Protein 1KZZ (pdb70)

Secondary structure (DSSP, 8-state):
-TTHHHHHHHHHHHHHHHHHHHHHHHHHHHHHHHT--SSSEEEEEEE-HHHHHHHHHHTS---EE---B-SSTTS-EEEEEEESS--GGGTTTEEEEEEEEE--TTTTTS-SS------EEE---STT---B-------TTSTTSSS--SSB----EEEEEEEHHHHHTSTT-BTTEEEEEEE---SSS---/----B--S---

Sequence (203 aa):
NTGLLESQLSRHDQMLSVHDIRLADMDLRFQVLETASYNGVLIWKIRDYKRRKQEAVMGKTLSLYSQPFYTGYFGYKMCARVYLNGDGMGKGTHLSLFFVIMRGEYDALLPWPFKQKVTLMLMDQGSSRRHLGDAFKPDPNSSSFKKPTGEMNIASGCPVFVAQTVLENGTYIKDDTIFIKVIVDTSDLPDPCSVPIQCTDKT

B-factor: mean 16.83, std 12.22, range [1.0, 56.94]

Solvent-accessible surface area: 12615 Å² total; per-residue (Å²): 117,125,36,109,114,107,70,86,133,56,120,83,84,124,93,115,56,69,101,103,105,160,122,52,88,87,114,98,164,132,89,43,109,140,67,22,30,91,94,0,43,6,73,21,90,9,129,60,11,156,125,76,39,86,45,2,86,130,41,178,54,88,16,30,108,12,35,23,0,45,11,12,170,124,15,1,58,0,2,1,26,0,7,7,17,2,6,40,160,0,102,52,72,47,4,0,2,0,3,6,2,16,141,7,159,98,6,80,146,31,66,59,42,0,117,8,96,1,28,0,35,3,34,8,50,18,108,72,187,173,72,59,39,65,30,11,150,3,61,82,146,29,71,2,5,90,102,7,98,40,110,80,12,57,4,1,1,19,8,70,23,6,19,18,81,79,2,76,116,27,81,29,50,113,123,58,11,5,44,4,44,1,55,4,37,44,88,111,37,123,97,180,121,61,113,36,91,56,28,95,67,173,195

Structure (mmCIF, N/CA/C/O backbone):
data_1KZZ
#
_entry.id   1KZZ
#
_cell.length_a   82.5
_cell.length_b   82.5
_cell.length_c   77.900
_cell.angle_alpha   90.00
_cell.angle_beta   90.00
_cell.angle_gamma   120.00
#
_symmetry.space_group_name_H-M   'P 3 2 1'
#
loop_
_entity.id
_entity.type
_entity.pdbx_description
1 polymer 'TNF receptor associated factor 3'
2 polymer 'TRAF family member-associated NF-kappa-b activator'
#
loop_
_atom_site.group_PDB
_atom_site.id
_atom_site.type_symbol
_atom_site.label_atom_id
_atom_site.label_alt_id
_atom_site.label_comp_id
_atom_site.label_asym_id
_atom_site.label_entity_id
_atom_site.label_seq_id
_atom_site.pdbx_PDB_ins_code
_atom_site.Cartn_x
_atom_site.Cartn_y
_atom_site.Cartn_z
_atom_site.occupancy
_atom_site.B_iso_or_equiv
_atom_site.auth_seq_id
_atom_site.auth_comp_id
_atom_site.auth_asym_id
_atom_site.auth_atom_id
_atom_site.pdbx_PDB_model_num
ATOM 1 N N . ASN A 1 1 ? 3.575 42.810 -31.121 1.00 37.51 313 ASN A N 1
ATOM 2 C CA . ASN A 1 1 ? 2.431 42.103 -31.763 1.00 38.08 313 ASN A CA 1
ATOM 3 C C . ASN A 1 1 ? 1.085 42.530 -31.168 1.00 37.15 313 ASN A C 1
ATOM 4 O O . ASN A 1 1 ? 0.898 42.499 -29.947 1.00 37.13 313 ASN A O 1
ATOM 9 N N . THR A 1 2 ? 0.155 42.916 -32.042 1.00 35.68 314 THR A N 1
ATOM 10 C CA . THR A 1 2 ? -1.194 43.336 -31.644 1.00 33.99 314 THR A CA 1
ATOM 11 C C . THR A 1 2 ? -1.936 42.137 -31.019 1.00 31.55 314 THR A C 1
ATOM 12 O O . THR A 1 2 ? -3.169 42.064 -31.048 1.00 31.63 314 THR A O 1
ATOM 16 N N . GLY A 1 3 ? -1.167 41.198 -30.468 1.00 28.65 315 GLY A N 1
ATOM 17 C CA . GLY A 1 3 ? -1.729 40.017 -29.835 1.00 24.34 315 GLY A CA 1
ATOM 18 C C . GLY A 1 3 ? -0.830 39.556 -28.702 1.00 21.14 315 GLY A C 1
ATOM 19 O O . GLY A 1 3 ? -1.278 38.943 -27.728 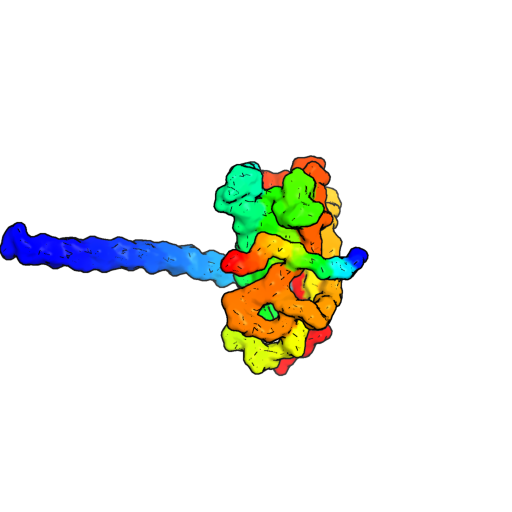1.00 20.97 315 GLY A O 1
ATOM 20 N N . LEU A 1 4 ? 0.457 39.851 -28.828 1.00 18.04 316 LEU A N 1
ATOM 21 C CA . LEU A 1 4 ? 1.406 39.467 -27.799 1.00 14.31 316 LEU A CA 1
ATOM 22 C C . LEU A 1 4 ? 1.285 40.484 -26.687 1.00 12.06 316 LEU A C 1
ATOM 23 O O . LEU A 1 4 ? 1.191 40.130 -25.516 1.00 10.27 316 LEU A O 1
ATOM 28 N N . LEU A 1 5 ? 1.290 41.755 -27.071 1.00 9.03 317 LEU A N 1
ATOM 29 C CA . LEU A 1 5 ? 1.146 42.835 -26.111 1.00 6.82 317 LEU A CA 1
ATOM 30 C C . LEU A 1 5 ? -0.139 42.592 -25.373 1.00 5.40 317 LEU A C 1
ATOM 31 O O . LEU A 1 5 ? -0.282 42.922 -24.195 1.00 4.60 317 LEU A O 1
ATOM 36 N N . GLU A 1 6 ? -1.089 42.012 -26.084 1.00 3.78 318 GLU A N 1
ATOM 37 C CA . GLU A 1 6 ? -2.363 41.731 -25.475 1.00 2.73 318 GLU A CA 1
ATOM 38 C C . GLU A 1 6 ? -2.197 40.864 -24.227 1.00 2.07 318 GLU A C 1
ATOM 39 O O . GLU A 1 6 ? -2.799 41.142 -23.183 1.00 1.00 318 GLU A O 1
ATOM 45 N N . SER A 1 7 ? -1.368 39.829 -24.315 1.00 1.00 319 SER A N 1
ATOM 46 C CA . SER A 1 7 ? -1.164 38.981 -23.154 1.00 1.00 319 SER A CA 1
ATOM 47 C C . SER A 1 7 ? -0.572 39.772 -21.997 1.00 1.00 319 SER A C 1
ATOM 48 O O . SER A 1 7 ? -1.072 39.732 -20.872 1.00 1.00 319 SER A O 1
ATOM 51 N N . GLN A 1 8 ? 0.492 40.505 -22.280 1.00 1.00 320 GLN A N 1
ATOM 52 C CA . GLN A 1 8 ? 1.140 41.308 -21.259 1.00 1.00 320 GLN A CA 1
ATOM 53 C C . GLN A 1 8 ? 0.183 42.261 -20.539 1.00 1.96 320 GLN A C 1
ATOM 54 O O . GLN A 1 8 ? 0.180 42.344 -19.307 1.00 2.40 320 GLN A O 1
ATOM 60 N N . LEU A 1 9 ? -0.635 42.980 -21.297 1.00 1.62 321 LEU A N 1
ATOM 61 C CA . LEU A 1 9 ? -1.561 43.914 -20.679 1.00 1.80 321 LEU A CA 1
ATOM 62 C C . LEU A 1 9 ? -2.490 43.204 -19.713 1.00 1.00 321 LEU A C 1
ATOM 63 O O . LEU A 1 9 ? -2.842 43.734 -18.666 1.00 1.00 321 LEU A O 1
ATOM 68 N N . SER A 1 10 ? -2.875 41.990 -20.071 1.00 1.00 322 SER A N 1
ATOM 69 C CA . SER A 1 10 ? -3.770 41.226 -19.233 1.00 1.00 322 SER A CA 1
ATOM 70 C C . SER A 1 10 ? -3.075 40.637 -18.037 1.00 1.00 322 SER A C 1
ATOM 71 O O . SER A 1 10 ? -3.674 40.543 -16.970 1.00 1.00 322 SER A O 1
ATOM 74 N N . ARG A 1 11 ? -1.824 40.222 -18.222 1.00 1.00 323 ARG A N 1
ATOM 75 C CA . ARG A 1 11 ? -1.049 39.628 -17.136 1.00 2.50 323 ARG A CA 1
ATOM 76 C C . ARG A 1 11 ? -0.875 40.640 -16.036 1.00 3.01 323 ARG A C 1
ATOM 77 O O . ARG A 1 11 ? -0.668 40.288 -14.880 1.00 1.00 323 ARG A O 1
ATOM 85 N N . HIS A 1 12 ? -0.943 41.905 -16.424 1.00 5.08 324 HIS A N 1
ATOM 86 C CA . HIS A 1 12 ? -0.805 43.002 -15.492 1.00 8.49 324 HIS A CA 1
ATOM 87 C C . HIS A 1 12 ? -2.115 43.285 -14.780 1.00 9.45 324 HIS A C 1
ATOM 88 O O . HIS A 1 12 ? -2.143 43.425 -13.557 1.00 9.36 324 HIS A O 1
ATOM 95 N N . ASP A 1 13 ? -3.200 43.384 -15.543 1.00 11.95 325 ASP A N 1
ATOM 96 C CA . ASP A 1 13 ? -4.505 43.630 -14.941 1.00 14.54 325 ASP A CA 1
ATOM 97 C C . ASP A 1 13 ? -4.812 42.527 -13.935 1.00 15.74 325 ASP A C 1
ATOM 98 O O . ASP A 1 13 ? -5.199 42.803 -12.796 1.00 15.43 325 ASP A O 1
ATOM 103 N N . GLN A 1 14 ? -4.661 41.278 -14.371 1.00 17.00 326 GLN A N 1
ATOM 104 C CA . GLN A 1 14 ? -4.892 40.151 -13.490 1.00 18.88 326 GLN A CA 1
ATOM 105 C C . GLN A 1 14 ? -4.137 40.449 -12.203 1.00 18.54 326 GLN A C 1
ATOM 106 O O . GLN A 1 14 ? -4.746 40.654 -11.157 1.00 18.66 326 GLN A O 1
ATOM 112 N N . MET A 1 15 ? -2.811 40.511 -12.283 1.00 18.02 327 MET A N 1
ATOM 113 C CA . MET A 1 15 ? -2.007 40.791 -11.094 1.00 18.05 327 MET A CA 1
ATOM 114 C C . MET A 1 15 ? -2.472 42.060 -10.409 1.00 15.55 327 MET A C 1
ATOM 115 O O . MET A 1 15 ? -2.464 42.162 -9.182 1.00 15.63 327 MET A O 1
ATOM 120 N N . LEU A 1 16 ? -2.861 43.041 -11.207 1.00 12.50 328 LEU A N 1
ATOM 121 C CA . LEU A 1 16 ? -3.346 44.281 -10.641 1.00 9.00 328 LEU A CA 1
ATOM 122 C C . LEU A 1 16 ? -4.568 43.963 -9.765 1.00 8.78 328 LEU A C 1
ATOM 123 O O . LEU A 1 16 ? -4.612 44.329 -8.586 1.00 7.14 328 LEU A O 1
ATOM 128 N N . SER A 1 17 ? -5.543 43.258 -10.335 1.00 7.68 329 SER A N 1
ATOM 129 C CA . SER A 1 17 ? -6.733 42.888 -9.590 1.00 6.79 329 SER A CA 1
ATOM 130 C C . SER A 1 17 ? -6.294 42.396 -8.238 1.00 5.42 329 SER A C 1
ATOM 131 O O . SER A 1 17 ? -6.898 42.726 -7.231 1.00 5.05 329 SER A O 1
ATOM 134 N N . VAL A 1 18 ? -5.225 41.611 -8.226 1.00 4.18 330 VAL A N 1
ATOM 135 C CA . VAL A 1 18 ? -4.689 41.038 -6.990 1.00 4.09 330 VAL A CA 1
ATOM 136 C C . VAL A 1 18 ? -4.239 42.020 -5.907 1.00 3.94 330 VAL A C 1
ATOM 137 O O . VAL A 1 18 ? -4.798 42.029 -4.805 1.00 3.09 330 VAL A O 1
ATOM 141 N N . HIS A 1 19 ? -3.220 42.823 -6.196 1.00 4.27 331 HIS A N 1
ATOM 142 C CA . HIS A 1 19 ? -2.759 43.775 -5.202 1.00 5.37 331 HIS A CA 1
ATOM 143 C C . HIS A 1 19 ? -3.991 44.421 -4.597 1.00 6.55 331 HIS A C 1
ATOM 144 O O . HIS A 1 19 ? -4.211 44.366 -3.395 1.00 6.76 331 HIS A O 1
ATOM 151 N N . ASP A 1 20 ? -4.812 45.008 -5.451 1.00 7.56 332 ASP A N 1
ATOM 152 C CA . ASP A 1 20 ? -6.039 45.650 -5.010 1.00 8.18 332 ASP A CA 1
ATOM 153 C C . ASP A 1 20 ? -6.692 44.797 -3.934 1.00 7.42 332 ASP A C 1
ATOM 154 O O . ASP A 1 20 ? -7.092 45.303 -2.892 1.00 5.89 332 ASP A O 1
ATOM 159 N N . ILE A 1 21 ? -6.789 43.499 -4.203 1.00 7.16 333 ILE A N 1
ATOM 160 C CA . ILE A 1 21 ? -7.381 42.553 -3.269 1.00 7.93 333 ILE A CA 1
ATOM 161 C C . ILE A 1 21 ? -6.574 42.474 -1.983 1.00 8.22 333 ILE A C 1
ATOM 162 O O . ILE A 1 21 ? -7.145 42.412 -0.894 1.00 9.10 333 ILE A O 1
ATOM 167 N N . ARG A 1 22 ? -5.249 42.450 -2.104 1.00 7.71 334 ARG A N 1
ATOM 168 C CA . ARG A 1 22 ? -4.404 42.381 -0.915 1.00 7.29 334 ARG A CA 1
ATOM 169 C C . ARG A 1 22 ? -4.519 43.694 -0.193 1.00 5.98 334 ARG A C 1
ATOM 170 O O . ARG A 1 22 ? -4.956 43.758 0.948 1.00 5.78 334 ARG A O 1
ATOM 178 N N . LEU A 1 23 ? -4.129 44.748 -0.882 1.00 5.25 335 LEU A N 1
ATOM 179 C CA . LEU A 1 23 ? -4.185 46.063 -0.312 1.00 6.10 335 LEU A CA 1
ATOM 180 C C . LEU A 1 23 ? -5.497 46.159 0.417 1.00 6.94 335 LEU A C 1
ATOM 181 O O . LEU A 1 23 ? -5.595 46.846 1.433 1.00 8.92 335 LEU A O 1
ATOM 186 N N . ALA A 1 24 ? -6.507 45.459 -0.099 1.00 6.78 336 ALA A N 1
ATOM 187 C CA . ALA A 1 24 ? -7.833 45.446 0.523 1.00 5.34 336 ALA A CA 1
ATOM 188 C C . ALA A 1 24 ? -7.712 44.894 1.922 1.00 4.11 336 ALA A C 1
ATOM 189 O O . ALA A 1 24 ? -7.960 45.599 2.898 1.00 2.69 336 ALA A O 1
ATOM 191 N N . ASP A 1 25 ? -7.325 43.627 2.000 1.00 4.16 337 ASP A N 1
ATOM 192 C CA . ASP A 1 25 ? -7.147 42.953 3.273 1.00 6.36 337 ASP A CA 1
ATOM 193 C C . ASP A 1 25 ? -6.348 43.807 4.242 1.00 6.33 337 ASP A C 1
ATOM 194 O O . ASP A 1 25 ? -6.799 44.120 5.337 1.00 5.81 337 ASP A O 1
ATOM 199 N N . MET A 1 26 ? -5.147 44.176 3.835 1.00 6.09 338 MET A N 1
ATOM 200 C CA . MET A 1 26 ? -4.290 44.972 4.684 1.00 6.64 338 MET A CA 1
ATOM 201 C C . MET A 1 26 ? -5.060 46.114 5.271 1.00 7.00 338 MET A C 1
ATOM 202 O O . MET A 1 26 ? -4.929 46.400 6.454 1.00 6.82 338 MET A O 1
ATOM 207 N N . ASP A 1 27 ? -5.862 46.764 4.432 1.00 8.45 339 ASP A N 1
ATOM 208 C CA . ASP A 1 27 ? -6.673 47.908 4.848 1.00 10.72 339 ASP A CA 1
ATOM 209 C C . ASP A 1 27 ? -7.500 47.559 6.087 1.00 11.16 339 ASP A C 1
ATOM 210 O O . ASP A 1 27 ? -7.792 48.420 6.929 1.00 11.49 339 ASP A O 1
ATOM 215 N N . LEU A 1 28 ? -7.845 46.282 6.199 1.00 12.18 340 LEU A N 1
ATOM 216 C CA . LEU A 1 28 ? -8.616 45.770 7.316 1.00 14.24 340 LEU A CA 1
ATOM 217 C C . LEU A 1 28 ? -7.687 45.319 8.448 1.00 15.40 340 LEU A C 1
ATOM 218 O O . LEU A 1 28 ? -7.820 45.757 9.595 1.00 15.53 340 LEU A O 1
ATOM 223 N N . ARG A 1 29 ? -6.760 44.426 8.108 1.00 16.65 341 ARG A N 1
ATOM 224 C CA . ARG A 1 29 ? -5.785 43.886 9.048 1.00 17.97 341 ARG A CA 1
ATOM 225 C C . ARG A 1 29 ? -5.406 44.952 10.074 1.00 17.55 341 ARG A C 1
ATOM 226 O O . ARG A 1 29 ? -5.386 44.686 11.275 1.00 17.68 341 ARG A O 1
ATOM 234 N N . PHE A 1 30 ? -5.117 46.161 9.598 1.00 17.52 342 PHE A N 1
ATOM 235 C CA . PHE A 1 30 ? -4.773 47.275 10.483 1.00 18.20 342 PHE A CA 1
ATOM 236 C C . PHE A 1 30 ? -5.826 47.427 11.559 1.00 17.65 342 PHE A C 1
ATOM 237 O O . PHE A 1 30 ? -5.577 47.215 12.744 1.00 17.40 342 PHE A O 1
ATOM 245 N N . GLN A 1 31 ? -7.000 47.838 11.107 1.00 16.82 343 GLN A N 1
ATOM 246 C CA . GLN A 1 31 ? -8.149 48.051 11.954 1.00 16.66 343 GLN A CA 1
ATOM 247 C C . GLN A 1 31 ? -8.187 47.114 13.156 1.00 15.96 343 GLN A C 1
ATOM 248 O O . GLN A 1 31 ? -8.471 47.547 14.269 1.00 16.72 343 GLN A O 1
ATOM 254 N N . VAL A 1 32 ? -7.897 45.835 12.947 1.00 14.32 344 VAL A N 1
ATOM 255 C CA . VAL A 1 32 ? -7.909 44.883 14.056 1.00 13.14 344 VAL A CA 1
ATOM 256 C C . VAL A 1 32 ? -7.031 45.380 15.192 1.00 11.75 344 VAL A C 1
ATOM 257 O O . VAL A 1 32 ? -7.522 45.773 16.252 1.00 9.59 344 VAL A O 1
ATOM 261 N N . LEU A 1 33 ? -5.722 45.344 14.953 1.00 12.35 345 LEU A N 1
ATOM 262 C CA . LEU A 1 33 ? -4.736 45.799 15.923 1.00 12.45 345 LEU A CA 1
ATOM 263 C C . LEU A 1 33 ? -5.237 47.132 16.419 1.00 12.72 345 LEU A C 1
ATOM 264 O O . LEU A 1 33 ? -5.609 47.268 17.577 1.00 14.50 345 LEU A O 1
ATOM 269 N N . GLU A 1 34 ? -5.243 48.114 15.523 1.00 11.97 346 GLU A N 1
ATOM 270 C CA . GLU A 1 34 ? -5.706 49.456 15.843 1.00 10.81 346 GLU A CA 1
ATOM 271 C C . GLU A 1 34 ? -6.686 49.447 17.009 1.00 9.37 346 GLU A C 1
ATOM 272 O O . GLU A 1 34 ? -6.654 50.315 17.886 1.00 9.23 346 GLU A O 1
ATOM 278 N N . THR A 1 35 ? -7.546 48.437 17.010 1.00 7.63 347 THR A N 1
ATOM 279 C CA . THR A 1 35 ? -8.578 48.305 18.015 1.00 6.83 347 THR A CA 1
ATOM 280 C C . THR A 1 35 ? -8.492 47.083 18.909 1.00 5.77 347 THR A C 1
ATOM 281 O O . THR A 1 35 ? -9.475 46.728 19.548 1.00 5.87 347 THR A O 1
ATOM 285 N N . ALA A 1 36 ? -7.336 46.435 18.959 1.00 4.31 348 ALA A N 1
ATOM 286 C CA . ALA A 1 36 ? -7.163 45.249 19.794 1.00 3.02 348 ALA A CA 1
ATOM 287 C C . ALA A 1 36 ? -6.668 45.639 21.180 1.00 1.70 348 ALA A C 1
ATOM 288 O O . ALA A 1 36 ? -6.026 46.682 21.341 1.00 1.53 348 ALA A O 1
ATOM 290 N N . SER A 1 37 ? -6.976 44.800 22.170 1.00 1.11 349 SER A N 1
ATOM 291 C CA . SER A 1 37 ? -6.587 45.043 23.557 1.00 1.32 349 SER A CA 1
ATOM 292 C C . SER A 1 37 ? -5.935 43.834 24.226 1.00 2.32 349 SER A C 1
ATOM 293 O O . SER A 1 37 ? -6.415 42.718 24.115 1.00 1.51 349 SER A O 1
ATOM 296 N N . TYR A 1 38 ? -4.855 44.075 24.954 1.00 2.30 350 TYR A N 1
ATOM 297 C CA . TYR A 1 38 ? -4.111 43.009 25.608 1.00 3.21 350 TYR A CA 1
ATOM 298 C C . TYR A 1 38 ? -4.226 42.997 27.131 1.00 3.42 350 TYR A C 1
ATOM 299 O O . TYR A 1 38 ? -3.219 42.864 27.834 1.00 3.96 350 TYR A O 1
ATOM 308 N N . ASN A 1 39 ? -5.438 43.144 27.649 1.00 3.88 351 ASN A N 1
ATOM 309 C CA . ASN A 1 39 ? -5.623 43.121 29.092 1.00 4.33 351 ASN A CA 1
ATOM 310 C C . ASN A 1 39 ? -6.932 42.422 29.460 1.00 5.24 351 ASN A C 1
ATOM 311 O O . ASN A 1 39 ? -7.514 42.668 30.524 1.00 5.31 351 ASN A O 1
ATOM 316 N N . GLY A 1 40 ? -7.385 41.543 28.569 1.00 5.07 352 GLY A N 1
ATOM 317 C CA . GLY A 1 40 ? -8.605 40.800 28.826 1.00 6.44 352 GLY A CA 1
ATOM 318 C C . GLY A 1 40 ? -9.911 41.580 28.822 1.00 6.86 352 GLY A C 1
ATOM 319 O O . GLY A 1 40 ? -10.959 41.085 29.266 1.00 7.39 352 GLY A O 1
ATOM 320 N N . VAL A 1 41 ? -9.866 42.801 28.315 1.00 4.76 353 VAL A N 1
ATOM 321 C CA . VAL A 1 41 ? -11.063 43.610 28.261 1.00 4.03 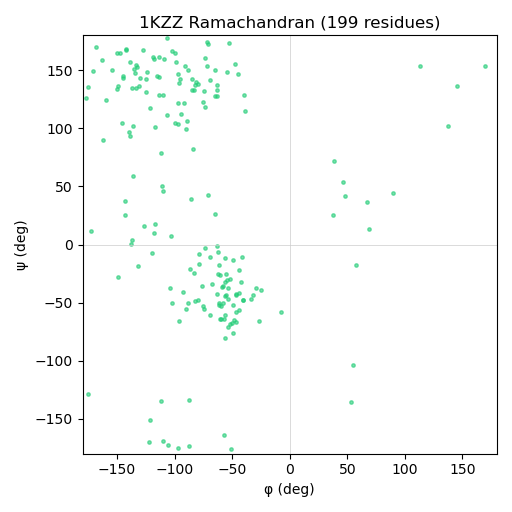353 VAL A CA 1
ATOM 322 C C . VAL A 1 41 ? -11.341 43.926 26.804 1.00 3.25 353 VAL A C 1
ATOM 323 O O . VAL A 1 41 ? -10.452 43.803 25.969 1.00 4.48 353 VAL A O 1
ATOM 327 N N . LEU A 1 42 ? -12.571 44.318 26.494 1.00 2.37 354 LEU A N 1
ATOM 328 C CA . LEU A 1 42 ? -12.933 44.625 25.121 1.00 1.79 354 LEU A CA 1
ATOM 329 C C . LEU A 1 42 ? -14.089 45.593 25.025 1.00 1.00 354 LEU A C 1
ATOM 330 O O . LEU A 1 42 ? -14.950 45.637 25.892 1.00 1.00 354 LEU A O 1
ATOM 335 N N . ILE A 1 43 ? -14.088 46.375 23.958 1.00 1.00 355 ILE A N 1
ATOM 336 C CA . ILE A 1 43 ? -15.156 47.314 23.693 1.00 1.44 355 ILE A CA 1
ATOM 337 C C . ILE A 1 43 ? -15.479 47.189 22.205 1.00 1.63 355 ILE A C 1
ATOM 338 O O . ILE A 1 43 ? -14.757 47.701 21.346 1.00 1.66 355 ILE A O 1
ATOM 343 N N . TRP A 1 44 ? -16.565 46.480 21.914 1.00 2.82 356 TRP A N 1
ATOM 344 C CA . TRP A 1 44 ? -17.015 46.250 20.548 1.00 4.61 356 TRP A CA 1
ATOM 345 C C . TRP A 1 44 ? -17.962 47.379 20.095 1.00 5.91 356 TRP A C 1
ATOM 346 O O . TRP A 1 44 ? -19.105 47.447 20.542 1.00 7.58 356 TRP A O 1
ATOM 357 N N . LYS A 1 45 ? -17.487 48.266 19.221 1.00 6.51 357 LYS A N 1
ATOM 358 C CA . LYS A 1 45 ? -18.309 49.381 18.744 1.00 6.90 357 LYS A CA 1
ATOM 359 C C . LYS A 1 45 ? -19.062 48.975 17.497 1.00 7.55 357 LYS A C 1
ATOM 360 O O . LYS A 1 45 ? -18.518 48.983 16.389 1.00 8.33 357 LYS A O 1
ATOM 366 N N . ILE A 1 46 ? -20.328 48.628 17.674 1.00 8.38 358 ILE A N 1
ATOM 367 C CA . ILE A 1 46 ? -21.135 48.210 16.542 1.00 8.93 358 ILE A CA 1
ATOM 368 C C . ILE A 1 46 ? -21.981 49.342 15.977 1.00 10.07 358 ILE A C 1
ATOM 369 O O . ILE A 1 46 ? -23.004 49.719 16.546 1.00 7.80 358 ILE A O 1
ATOM 374 N N . ARG A 1 47 ? -21.522 49.873 14.846 1.00 12.09 359 ARG A N 1
ATOM 375 C CA . ARG A 1 47 ? -22.187 50.977 14.170 1.00 15.44 359 ARG A CA 1
ATOM 376 C C . ARG A 1 47 ? -23.123 50.505 13.066 1.00 15.97 359 ARG A C 1
ATOM 377 O O . ARG A 1 47 ? -22.804 49.556 12.343 1.00 15.36 359 ARG A O 1
ATOM 385 N N . ASP A 1 48 ? -24.255 51.204 12.937 1.00 16.35 360 ASP A N 1
ATOM 386 C CA . ASP A 1 48 ? -25.287 50.929 11.932 1.00 17.15 360 ASP A CA 1
ATOM 387 C C . ASP A 1 48 ? -26.333 49.927 12.434 1.00 18.05 360 ASP A C 1
ATOM 388 O O . ASP A 1 48 ? -26.729 49.008 11.718 1.00 17.46 360 ASP A O 1
ATOM 393 N N . TYR A 1 49 ? -26.795 50.102 13.663 1.00 19.55 361 TYR A N 1
ATOM 394 C CA . TYR A 1 49 ? -27.779 49.174 14.217 1.00 20.97 361 TYR A CA 1
ATOM 395 C C . TYR A 1 49 ? -28.958 48.935 13.269 1.00 21.21 361 TYR A C 1
ATOM 396 O O . TYR A 1 49 ? -29.018 47.901 12.610 1.00 20.68 361 TYR A O 1
ATOM 405 N N . LYS A 1 50 ? -29.873 49.897 13.190 1.00 22.18 362 LYS A N 1
ATOM 406 C CA . LYS A 1 50 ? -31.051 49.769 12.344 1.00 23.61 362 LYS A CA 1
ATOM 407 C C . LYS A 1 50 ? -30.803 48.8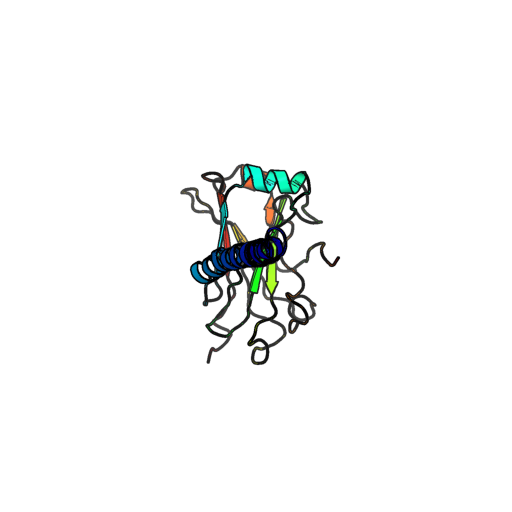33 11.171 1.00 24.14 362 LYS A C 1
ATOM 408 O O . LYS A 1 50 ? -31.402 47.766 11.096 1.00 24.15 362 LYS A O 1
ATOM 414 N N . ARG A 1 51 ? -29.912 49.212 10.265 1.00 24.18 363 ARG A N 1
ATOM 415 C CA . ARG A 1 51 ? -29.621 48.365 9.114 1.00 24.94 363 ARG A CA 1
ATOM 416 C C . ARG A 1 51 ? -29.180 46.953 9.520 1.00 25.19 363 ARG A C 1
ATOM 417 O O . ARG A 1 51 ? -29.834 45.957 9.183 1.00 25.42 363 ARG A O 1
ATOM 425 N N . ARG A 1 52 ? -28.073 46.879 10.256 1.00 26.39 364 ARG A N 1
ATOM 426 C CA . ARG A 1 52 ? -27.495 45.603 10.698 1.00 27.16 364 ARG A CA 1
ATOM 427 C C . ARG A 1 52 ? -28.431 44.663 11.460 1.00 25.38 364 ARG A C 1
ATOM 428 O O . ARG A 1 52 ? -28.272 43.438 11.386 1.00 25.50 364 ARG A O 1
ATOM 436 N N . LYS A 1 53 ? -29.389 45.223 12.197 1.00 23.61 365 LYS A N 1
ATOM 437 C CA . LYS A 1 53 ? -30.341 44.392 12.917 1.00 21.27 365 LYS A CA 1
ATOM 438 C C . LYS A 1 53 ? -31.259 43.874 11.845 1.00 20.33 365 LYS A C 1
ATOM 439 O O . LYS A 1 53 ? -31.422 42.672 11.692 1.00 19.26 365 LYS A O 1
ATOM 445 N N . GLN A 1 54 ? -31.848 44.802 11.097 1.00 19.33 366 GLN A N 1
ATOM 446 C CA . GLN A 1 54 ? -32.760 44.436 10.036 1.00 19.67 366 GLN A CA 1
ATOM 447 C C . GLN A 1 54 ? -32.200 43.235 9.312 1.00 19.21 366 GLN A C 1
ATOM 448 O O . GLN A 1 54 ? -32.910 42.260 9.088 1.00 20.08 366 GLN A O 1
ATOM 454 N N . GLU A 1 55 ? -30.922 43.283 8.965 1.00 19.01 367 GLU A N 1
ATOM 455 C CA . GLU A 1 55 ? -30.328 42.157 8.260 1.00 19.91 367 GLU A CA 1
ATOM 456 C C . GLU A 1 55 ? -30.473 40.887 9.072 1.00 19.39 367 GLU A C 1
ATOM 457 O O . GLU A 1 55 ? -30.668 39.805 8.516 1.00 18.92 367 GLU A O 1
ATOM 463 N N . ALA A 1 56 ? -30.382 41.036 10.391 1.00 19.27 368 ALA A N 1
ATOM 464 C CA . ALA A 1 56 ? -30.492 39.922 11.326 1.00 19.77 368 ALA A CA 1
ATOM 465 C C . ALA A 1 56 ? -31.849 39.203 11.244 1.00 19.99 368 ALA A C 1
ATOM 466 O O . ALA A 1 56 ? -31.967 38.015 11.571 1.00 19.85 368 ALA A O 1
ATOM 468 N N . VAL A 1 57 ? -32.876 39.920 10.810 1.00 20.04 369 VAL A N 1
ATOM 469 C CA . VAL A 1 57 ? -34.189 39.315 10.694 1.00 20.38 369 VAL A CA 1
ATOM 470 C C . VAL A 1 57 ? -34.314 38.688 9.319 1.00 20.26 369 VAL A C 1
ATOM 471 O O . VAL A 1 57 ? -34.685 37.529 9.193 1.00 20.09 369 VAL A O 1
ATOM 475 N N . MET A 1 58 ? -33.998 39.454 8.283 1.00 20.86 370 MET A N 1
ATOM 476 C CA . MET A 1 58 ? -34.068 38.925 6.935 1.00 21.81 370 MET A CA 1
ATOM 477 C C . MET A 1 58 ? -33.186 37.697 6.873 1.00 20.78 370 MET A C 1
ATOM 478 O O . MET A 1 58 ? -33.226 36.939 5.915 1.00 20.70 370 MET A O 1
ATOM 483 N N . GLY A 1 59 ? -32.378 37.508 7.903 1.00 20.13 371 GLY A N 1
ATOM 484 C CA . GLY A 1 59 ? -31.512 36.351 7.937 1.00 20.75 371 GLY A CA 1
ATOM 485 C C . GLY A 1 59 ? -30.414 36.343 6.891 1.00 21.08 371 GLY A C 1
ATOM 486 O O . GLY A 1 59 ? -30.081 35.287 6.348 1.00 21.65 371 GLY A O 1
ATOM 487 N N . LYS A 1 60 ? -29.851 37.512 6.591 1.00 21.62 372 LYS A N 1
ATOM 488 C CA . LYS A 1 60 ? -28.766 37.596 5.616 1.00 22.02 372 LYS A CA 1
ATOM 489 C C . LYS A 1 60 ? -27.466 37.493 6.383 1.00 21.06 372 LYS A C 1
ATOM 490 O O . LYS A 1 60 ? -26.534 36.815 5.969 1.00 20.46 372 LYS A O 1
ATOM 496 N N . THR A 1 61 ? -27.429 38.160 7.524 1.00 20.28 373 THR A N 1
ATOM 497 C CA . THR A 1 61 ? -26.254 38.169 8.371 1.00 19.86 373 THR A CA 1
ATOM 498 C C . THR A 1 61 ? -26.776 38.049 9.795 1.00 18.75 373 THR A C 1
ATOM 499 O O . THR A 1 61 ? -27.108 39.046 10.431 1.00 18.57 373 THR A O 1
ATOM 503 N N . LEU A 1 62 ? -26.853 36.824 10.294 1.00 18.61 374 LEU A N 1
ATOM 504 C CA . LEU A 1 62 ? -27.383 36.600 11.634 1.00 18.37 374 LEU A CA 1
ATOM 505 C C . LEU A 1 62 ? -26.536 37.130 12.774 1.00 18.24 374 LEU A C 1
ATOM 506 O O . LEU A 1 62 ? -27.078 37.581 13.789 1.00 18.07 374 LEU A O 1
ATOM 511 N N . SER A 1 63 ? -25.216 37.088 12.608 1.00 17.60 375 SER A N 1
ATOM 512 C CA . SER A 1 63 ? -24.312 37.580 13.650 1.00 16.98 375 SER A CA 1
ATOM 513 C C . SER A 1 63 ? -22.990 38.151 13.140 1.00 16.25 375 SER A C 1
ATOM 514 O O . SER A 1 63 ? -22.586 37.940 11.986 1.00 16.65 375 SER A O 1
ATOM 517 N N . LEU A 1 64 ? -22.319 38.876 14.025 1.00 13.87 376 LEU A N 1
ATOM 518 C CA . LEU A 1 64 ? -21.032 39.459 13.714 1.00 12.93 376 LEU A CA 1
ATOM 519 C C . LEU A 1 64 ? -20.194 39.113 14.919 1.00 13.90 376 LEU A C 1
ATOM 520 O O . LEU A 1 64 ? -20.740 38.886 16.007 1.00 13.76 376 LEU A O 1
ATOM 525 N N . TYR A 1 65 ? -18.879 39.042 14.720 1.00 15.30 377 TYR A N 1
ATOM 526 C CA . TYR A 1 65 ? -17.950 38.726 15.803 1.00 16.00 377 TYR A CA 1
ATOM 527 C C . TYR A 1 65 ? -17.100 39.976 16.034 1.00 13.54 377 TYR A C 1
ATOM 528 O O . TYR A 1 65 ? -17.035 40.857 15.169 1.00 14.06 377 TYR A O 1
ATOM 537 N N . SER A 1 66 ? -16.465 40.070 17.196 1.00 10.14 378 SER A N 1
ATOM 538 C CA . SER A 1 66 ? -15.652 41.237 17.489 1.00 6.62 378 SER A CA 1
ATOM 539 C C . SER A 1 66 ? -14.235 41.074 16.989 1.00 5.23 378 SER A C 1
ATOM 540 O O . SER A 1 66 ? -13.896 40.110 16.308 1.00 4.82 378 SER A O 1
ATOM 543 N N . GLN A 1 67 ? -13.399 42.034 17.340 1.00 3.28 379 GLN A N 1
ATOM 544 C CA . GLN A 1 67 ? -12.005 42.003 16.950 1.00 2.79 379 GLN A CA 1
ATOM 545 C C . GLN A 1 67 ? -11.363 41.051 17.928 1.00 2.17 379 GLN A C 1
ATOM 546 O O . GLN A 1 67 ? -11.686 41.069 19.110 1.00 2.68 379 GLN A O 1
ATOM 552 N N . PRO A 1 68 ? -10.472 40.177 17.460 1.00 1.58 380 PRO A N 1
ATOM 553 C CA . PRO A 1 68 ? -9.893 39.294 18.466 1.00 1.03 380 PRO A CA 1
ATOM 554 C C . PRO A 1 68 ? -9.122 40.145 19.450 1.00 1.18 380 PRO A C 1
ATOM 555 O O . PRO A 1 68 ? -8.380 41.035 19.032 1.00 1.75 380 PRO A O 1
ATOM 559 N N . PHE A 1 69 ? -9.328 39.899 20.742 1.00 1.00 381 PHE A N 1
ATOM 560 C CA . PHE A 1 69 ? -8.627 40.624 21.793 1.00 1.00 381 PHE A CA 1
ATOM 561 C C . PHE A 1 69 ? -8.131 39.563 22.755 1.00 1.85 381 PHE A C 1
ATOM 562 O O . PHE A 1 69 ? -8.737 38.508 22.863 1.00 2.76 381 PHE A O 1
ATOM 570 N N . TYR A 1 70 ? -7.050 39.835 23.473 1.00 1.92 382 TYR A N 1
ATOM 571 C CA . TYR A 1 70 ? -6.510 38.833 24.372 1.00 2.33 382 TYR A CA 1
ATOM 572 C C . TYR A 1 70 ? -6.429 39.242 25.838 1.00 2.13 382 TYR A C 1
ATOM 573 O O . TYR A 1 70 ? -7.207 40.050 26.324 1.00 2.05 382 TYR A O 1
ATOM 582 N N . THR A 1 71 ? -5.470 38.675 26.546 1.00 2.04 383 THR A N 1
ATOM 583 C CA . THR A 1 71 ? -5.326 38.957 27.955 1.00 1.92 383 THR A CA 1
ATOM 584 C C . THR A 1 71 ? -3.855 39.019 28.358 1.00 2.94 383 THR A C 1
ATOM 585 O O . THR A 1 71 ? -3.480 38.589 29.448 1.00 5.40 383 THR A O 1
ATOM 589 N N . GLY A 1 72 ? -3.020 39.560 27.481 1.00 3.11 384 GLY A N 1
ATOM 590 C CA . GLY A 1 72 ? -1.600 39.648 27.772 1.00 2.74 384 GLY A CA 1
ATOM 591 C C . GLY A 1 72 ? -0.880 39.465 26.462 1.00 2.70 384 GLY A C 1
ATOM 592 O O . GLY A 1 72 ? -1.243 38.593 25.691 1.00 1.00 384 GLY A O 1
ATOM 593 N N . TYR A 1 73 ? 0.137 40.274 26.208 1.00 3.13 385 TYR A N 1
ATOM 594 C CA . TYR A 1 73 ? 0.849 40.198 24.947 1.00 4.35 385 TYR A CA 1
ATOM 595 C C . TYR A 1 73 ? 0.869 38.826 24.300 1.00 5.00 385 TYR A C 1
ATOM 596 O O . TYR A 1 73 ? 0.767 38.728 23.073 1.00 6.45 385 TYR A O 1
ATOM 605 N N . PHE A 1 74 ? 0.977 37.766 25.097 1.00 4.33 386 PHE A N 1
ATOM 606 C CA . PHE A 1 74 ? 0.972 36.418 24.523 1.00 3.25 386 PHE A CA 1
ATOM 607 C C . PHE A 1 74 ? 0.080 35.460 25.322 1.00 2.45 386 PHE A C 1
ATOM 608 O O . PHE A 1 74 ? 0.543 34.431 25.821 1.00 3.14 386 PHE A O 1
ATOM 616 N N . GLY A 1 75 ? -1.200 35.800 25.435 1.00 1.56 387 GLY A N 1
ATOM 617 C CA . GLY A 1 75 ? -2.126 34.971 26.188 1.00 1.35 387 GLY A CA 1
ATOM 618 C C . GLY A 1 75 ? -3.181 34.265 25.354 1.00 1.00 387 GLY A C 1
ATOM 619 O O . GLY A 1 75 ? -2.885 33.679 24.321 1.00 1.00 387 GLY A O 1
ATOM 620 N N . TYR A 1 76 ? -4.423 34.312 25.808 1.00 1.00 388 TYR A N 1
ATOM 621 C CA . TYR A 1 76 ? -5.510 33.663 25.092 1.00 1.00 388 TYR A CA 1
ATOM 622 C C . TYR A 1 76 ? -6.032 34.566 23.975 1.00 1.00 388 TYR A C 1
ATOM 623 O O . TYR A 1 76 ? -6.254 35.753 24.192 1.00 1.00 388 TYR A O 1
ATOM 632 N N . LYS A 1 77 ? -6.203 34.019 22.776 1.00 1.00 389 LYS A N 1
ATOM 633 C CA . LYS A 1 77 ? -6.751 34.824 21.702 1.00 1.44 389 LYS A CA 1
ATOM 634 C C . LYS A 1 77 ? -8.215 34.534 21.857 1.00 2.79 389 LYS A C 1
ATOM 635 O O . LYS A 1 77 ? -8.616 33.375 21.798 1.00 3.83 389 LYS A O 1
ATOM 641 N N . MET A 1 78 ? -9.006 35.580 22.075 1.00 4.07 390 MET A N 1
ATOM 642 C CA . MET A 1 78 ? -10.445 35.444 22.270 1.00 5.26 390 MET A CA 1
ATOM 643 C C . MET A 1 78 ? -11.207 36.591 21.617 1.00 5.47 390 MET A C 1
ATOM 644 O O . MET A 1 78 ? -10.611 37.592 21.213 1.00 5.87 390 MET A O 1
ATOM 649 N N . CYS A 1 79 ? -12.526 36.443 21.513 1.00 5.53 391 CYS A N 1
ATOM 650 C CA . CYS A 1 79 ? -13.363 37.484 20.925 1.00 5.77 391 CYS A CA 1
ATOM 651 C C . CYS A 1 79 ? -14.837 37.202 21.181 1.00 4.87 391 CYS A C 1
ATOM 652 O O . CYS A 1 79 ? -15.198 36.118 21.636 1.00 3.58 391 CYS A O 1
ATOM 655 N N . ALA A 1 80 ? -15.684 38.180 20.878 1.00 4.95 392 ALA A N 1
ATOM 656 C CA . ALA A 1 80 ? -17.112 38.039 21.101 1.00 5.54 392 ALA A CA 1
ATOM 657 C C . ALA A 1 80 ? -17.917 37.911 19.819 1.00 6.47 392 ALA A C 1
ATOM 658 O O . ALA A 1 80 ? -17.468 38.285 18.725 1.00 5.83 392 ALA A O 1
ATOM 660 N N . ARG A 1 81 ? -19.122 37.375 19.985 1.00 7.19 393 ARG A N 1
ATOM 661 C CA . ARG A 1 81 ? -20.054 37.163 18.895 1.00 8.41 393 ARG A CA 1
ATOM 662 C C . ARG A 1 81 ? -21.424 37.591 19.365 1.00 7.74 393 ARG A C 1
ATOM 663 O O . ARG A 1 81 ? -21.847 37.248 20.474 1.00 7.46 393 ARG A O 1
ATOM 671 N N . VAL A 1 82 ? -22.126 38.329 18.516 1.00 6.09 394 VAL A N 1
ATOM 672 C CA . VAL A 1 82 ? -23.451 38.787 18.874 1.00 3.32 394 VAL A CA 1
ATOM 673 C C . VAL A 1 82 ? -24.472 38.501 17.798 1.00 3.36 394 VAL A C 1
ATOM 674 O O . VAL A 1 82 ? -24.191 38.570 16.601 1.00 2.53 394 VAL A O 1
ATOM 678 N N . TYR A 1 83 ? -25.662 38.158 18.258 1.00 4.49 395 TYR A N 1
ATOM 679 C CA . TYR A 1 83 ? -26.785 37.885 17.393 1.00 5.89 395 TYR A CA 1
ATOM 680 C C . TYR A 1 83 ? -27.807 38.948 17.734 1.00 5.33 395 TYR A C 1
ATOM 681 O O . TYR A 1 83 ? -28.507 38.872 18.743 1.00 4.53 395 TYR A O 1
ATOM 690 N N . LEU A 1 84 ? -27.860 39.958 16.883 1.00 4.63 396 LEU A N 1
ATOM 691 C CA . LEU A 1 84 ? -28.759 41.072 17.068 1.00 3.31 396 LEU A CA 1
ATOM 692 C C . LEU A 1 84 ? -30.201 40.669 17.212 1.00 3.14 396 LEU A C 1
ATOM 693 O O . LEU A 1 84 ? -30.902 41.197 18.068 1.00 2.54 396 LEU A O 1
ATOM 698 N N . ASN A 1 85 ? -30.656 39.740 16.382 1.00 3.81 397 ASN A N 1
ATOM 699 C CA . ASN A 1 85 ? -32.041 39.322 16.493 1.00 5.22 397 ASN A CA 1
ATOM 700 C C . ASN A 1 85 ? -32.202 38.227 17.513 1.00 7.02 397 ASN A C 1
ATOM 701 O O . ASN A 1 85 ? -33.310 38.013 18.008 1.00 8.00 397 ASN A O 1
ATOM 706 N N . GLY A 1 86 ? -31.105 37.527 17.812 1.00 8.33 398 GLY A N 1
ATOM 707 C CA . GLY A 1 86 ? -31.139 36.466 18.804 1.00 9.32 398 GLY A CA 1
ATOM 708 C C . GLY A 1 86 ? -30.906 35.084 18.250 1.00 10.77 398 GLY A C 1
ATOM 709 O O . GLY A 1 86 ? -31.175 34.817 17.081 1.00 9.89 398 GLY A O 1
ATOM 710 N N . ASP A 1 87 ? -30.403 34.198 19.099 1.00 12.94 399 ASP A N 1
ATOM 711 C CA . ASP A 1 87 ? -30.134 32.825 18.692 1.00 15.79 399 ASP A CA 1
ATOM 712 C C . ASP A 1 87 ? -30.823 31.806 19.584 1.00 16.94 399 ASP A C 1
ATOM 713 O O . ASP A 1 87 ? -30.737 31.867 20.817 1.00 16.28 399 ASP A O 1
ATOM 718 N N . GLY A 1 88 ? -31.497 30.862 18.935 1.00 18.28 400 GLY A N 1
ATOM 719 C CA . GLY A 1 88 ? -32.186 29.804 19.642 1.00 19.72 400 GLY A CA 1
ATOM 720 C C . GLY A 1 88 ? -33.175 30.282 20.678 1.00 20.54 400 GLY A C 1
ATOM 721 O O . GLY A 1 88 ? -34.265 30.735 20.334 1.00 20.48 400 GLY A O 1
ATOM 722 N N . MET A 1 89 ? -32.784 30.200 21.945 1.00 21.11 401 MET A N 1
ATOM 723 C CA . MET A 1 89 ? -33.663 30.585 23.035 1.00 21.69 401 MET A CA 1
ATOM 724 C C . MET A 1 89 ? -34.142 32.031 23.120 1.00 20.92 401 MET A C 1
ATOM 725 O O . MET A 1 89 ? -34.992 32.356 23.946 1.00 20.49 401 MET A O 1
ATOM 730 N N . GLY A 1 90 ? -33.626 32.902 22.269 1.00 20.39 402 GLY A N 1
ATOM 731 C CA . GLY A 1 90 ? -34.065 34.285 22.330 1.00 20.06 4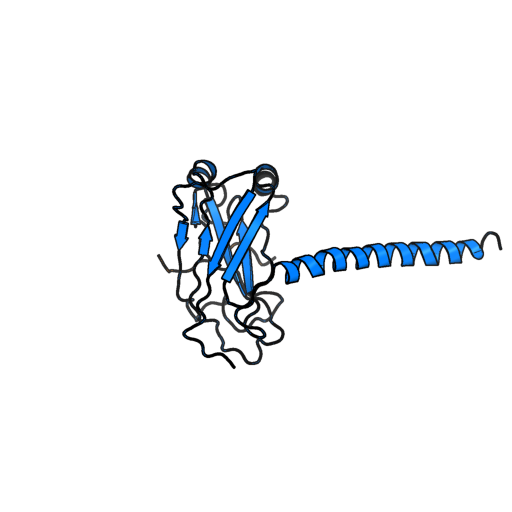02 GLY A CA 1
ATOM 732 C C . GLY A 1 90 ? -34.319 34.896 20.971 1.00 19.21 402 GLY A C 1
ATOM 733 O O . GLY A 1 90 ? -34.619 36.089 20.854 1.00 17.57 402 GLY A O 1
ATOM 734 N N . LYS A 1 91 ? -34.195 34.075 19.938 1.00 17.94 403 LYS A N 1
ATOM 735 C CA . LYS A 1 91 ? -34.400 34.555 18.592 1.00 18.29 403 LYS A CA 1
ATOM 736 C C . LYS A 1 91 ? -35.660 35.418 18.604 1.00 17.52 403 LYS A C 1
ATOM 737 O O . LYS A 1 91 ? -36.568 35.174 19.392 1.00 15.81 403 LYS A O 1
ATOM 743 N N . GLY A 1 92 ? -35.681 36.451 17.765 1.00 17.00 404 GLY A N 1
ATOM 744 C CA . GLY A 1 92 ? -36.825 37.345 17.675 1.00 16.92 404 GLY A CA 1
ATOM 745 C C . GLY A 1 92 ? -37.276 38.066 18.939 1.00 16.76 404 GLY A C 1
ATOM 746 O O . GLY A 1 92 ? -38.007 39.061 18.874 1.00 16.63 404 GLY A O 1
ATOM 747 N N . THR A 1 93 ? -36.846 37.582 20.095 1.00 17.20 405 THR A N 1
ATOM 748 C CA . THR A 1 93 ? -37.254 38.202 21.348 1.00 17.61 405 THR A CA 1
ATOM 749 C C . THR A 1 93 ? -36.161 39.080 21.937 1.00 16.68 405 THR A C 1
ATOM 750 O O . THR A 1 93 ? -36.384 40.243 22.304 1.00 15.43 405 THR A O 1
ATOM 754 N N . HIS A 1 94 ? -34.972 38.501 22.023 1.00 14.86 406 HIS A N 1
ATOM 755 C CA . HIS A 1 94 ? -33.855 39.188 22.618 1.00 13.79 406 HIS A CA 1
ATOM 756 C C . HIS A 1 94 ? -32.666 39.323 21.705 1.00 11.84 406 HIS A C 1
ATOM 757 O O . HIS A 1 94 ? -32.735 39.050 20.518 1.00 10.90 406 HIS A O 1
ATOM 764 N N . LEU A 1 95 ? -31.573 39.769 22.307 1.00 9.85 407 LEU A N 1
ATOM 765 C CA . LEU A 1 95 ? -30.298 39.914 21.651 1.00 8.48 407 LEU A CA 1
ATOM 766 C C . LEU A 1 95 ? -29.460 38.869 22.370 1.00 7.33 407 LEU A C 1
ATOM 767 O O . LEU A 1 95 ? -29.640 38.657 23.569 1.00 6.59 407 LEU A O 1
ATOM 772 N N . SER A 1 96 ? -28.552 38.213 21.656 1.00 6.73 408 SER A N 1
ATOM 773 C CA . SER A 1 96 ? -27.707 37.199 22.279 1.00 5.96 408 SER A CA 1
ATOM 774 C C . SER A 1 96 ? -26.252 37.538 22.036 1.00 5.79 408 SER A C 1
ATOM 775 O O . SER A 1 96 ? -25.891 38.014 20.961 1.00 5.68 408 SER A O 1
ATOM 778 N N . LEU A 1 97 ? -25.410 37.287 23.031 1.00 5.61 409 LEU A N 1
ATOM 779 C CA . LEU A 1 97 ? -23.993 37.568 22.889 1.00 4.79 409 LEU A CA 1
ATOM 780 C C . LEU A 1 97 ? -23.203 36.514 23.627 1.00 4.73 409 LEU A C 1
ATOM 781 O O . LEU A 1 97 ? -23.602 36.051 24.691 1.00 2.74 409 LEU A O 1
ATOM 786 N N . PHE A 1 98 ? -22.070 36.144 23.047 1.00 6.14 410 PHE A N 1
ATOM 787 C CA . PHE A 1 98 ? -21.235 35.112 23.627 1.00 8.00 410 PHE A CA 1
ATOM 788 C C . PHE A 1 98 ? -19.753 35.427 23.568 1.00 8.09 410 PHE A C 1
ATOM 789 O O . PHE A 1 98 ? -19.283 36.214 22.733 1.00 8.25 410 PHE A O 1
ATOM 797 N N . PHE A 1 99 ? -19.032 34.780 24.474 1.00 7.32 411 PHE A N 1
ATOM 798 C CA . PHE A 1 99 ? -17.592 34.905 24.591 1.00 6.26 411 PHE A CA 1
ATOM 799 C C . PHE A 1 99 ? -17.053 33.708 23.814 1.00 7.05 411 PHE A C 1
ATOM 800 O O . PHE A 1 99 ? -17.623 32.614 23.894 1.00 7.59 411 PHE A O 1
ATOM 808 N N . VAL A 1 100 ? -15.983 33.911 23.045 1.00 7.58 412 VAL A N 1
ATOM 809 C CA . VAL A 1 100 ? -15.403 32.818 22.265 1.00 7.66 412 VAL A CA 1
ATOM 810 C C . VAL A 1 100 ? -13.903 32.758 22.384 1.00 7.97 412 VAL A C 1
ATOM 811 O O . VAL A 1 100 ? -13.240 33.779 22.519 1.00 8.58 412 VAL A O 1
ATOM 815 N N . ILE A 1 101 ? -13.368 31.554 22.321 1.00 7.13 413 ILE A N 1
ATOM 816 C CA . ILE A 1 101 ? -11.939 31.390 22.403 1.00 7.49 413 ILE A CA 1
ATOM 817 C C . ILE A 1 101 ? -11.397 30.955 21.055 1.00 9.31 413 ILE A C 1
ATOM 818 O O . ILE A 1 101 ? -11.883 29.996 20.450 1.00 11.35 413 ILE A O 1
ATOM 823 N N . MET A 1 102 ? -10.382 31.661 20.584 1.00 10.45 414 MET A N 1
ATOM 824 C CA . MET A 1 102 ? -9.800 31.349 19.297 1.00 12.42 414 MET A CA 1
ATOM 825 C C . MET A 1 102 ? -8.498 30.584 19.457 1.00 13.90 414 MET A C 1
ATOM 826 O O . MET A 1 102 ? -7.942 30.501 20.556 1.00 13.81 414 MET A O 1
ATOM 831 N N . ARG A 1 103 ? -8.035 30.005 18.354 1.00 15.46 415 ARG A N 1
ATOM 832 C CA . ARG A 1 103 ? -6.781 29.273 18.321 1.00 16.23 415 ARG A CA 1
ATOM 833 C C . ARG A 1 103 ? -5.763 30.388 18.375 1.00 14.78 415 ARG A C 1
ATOM 834 O O . ARG A 1 103 ? -5.741 31.247 17.503 1.00 14.73 415 ARG A O 1
ATOM 842 N N . GLY A 1 104 ? -4.947 30.392 19.418 1.00 14.49 416 GLY A N 1
ATOM 843 C CA . GLY A 1 104 ? -3.950 31.435 19.572 1.00 14.53 416 GLY A CA 1
ATOM 844 C C . GLY A 1 104 ? -2.525 30.937 19.464 1.00 14.21 416 GLY A C 1
ATOM 845 O O . GLY A 1 104 ? -2.135 29.993 20.141 1.00 14.86 416 GLY A O 1
ATOM 846 N N . GLU A 1 105 ? -1.746 31.587 18.609 1.00 14.45 417 GLU A N 1
ATOM 847 C CA . GLU A 1 105 ? -0.357 31.232 18.383 1.00 13.39 417 GLU A CA 1
ATOM 848 C C . GLU A 1 105 ? 0.428 30.888 19.634 1.00 13.26 417 GLU A C 1
ATOM 849 O O . GLU A 1 105 ? 1.543 30.403 19.525 1.00 13.75 417 GLU A O 1
ATOM 855 N N . TYR A 1 106 ? -0.130 31.142 20.817 1.00 13.40 418 TYR A N 1
ATOM 856 C CA . TYR A 1 106 ? 0.571 30.819 22.062 1.00 12.87 418 TYR A CA 1
ATOM 857 C C . TYR A 1 106 ? -0.233 29.955 23.024 1.00 12.08 418 TYR A C 1
ATOM 858 O O . TYR A 1 106 ? 0.109 29.860 24.197 1.00 11.44 418 TYR A O 1
ATOM 867 N N . ASP A 1 107 ? -1.293 29.324 22.522 1.00 11.90 419 ASP A N 1
ATOM 868 C CA . ASP A 1 107 ? -2.136 28.442 23.331 1.00 12.72 419 ASP A CA 1
ATOM 869 C C . ASP A 1 107 ? -1.326 27.271 23.868 1.00 12.36 419 ASP A C 1
ATOM 870 O O . ASP A 1 107 ? -1.736 26.592 24.804 1.00 12.49 419 ASP A O 1
ATOM 875 N N . ALA A 1 108 ? -0.176 27.027 23.261 1.00 11.01 420 ALA A N 1
ATOM 876 C CA . ALA A 1 108 ? 0.663 25.916 23.675 1.00 9.65 420 ALA A CA 1
ATOM 877 C C . ALA A 1 108 ? 1.313 26.080 25.047 1.00 8.77 420 ALA A C 1
ATOM 878 O O . ALA A 1 108 ? 1.874 25.140 25.582 1.00 8.62 420 ALA A O 1
ATOM 880 N N . LEU A 1 109 ? 1.240 27.259 25.634 1.00 7.47 421 LEU A N 1
ATOM 881 C CA . LEU A 1 109 ? 1.863 27.433 26.929 1.00 6.64 421 LEU A CA 1
ATOM 882 C C . LEU A 1 109 ? 0.837 27.834 27.964 1.00 7.82 421 LEU A C 1
ATOM 883 O O . LEU A 1 109 ? 1.120 27.907 29.158 1.00 7.99 421 LEU A O 1
ATOM 888 N N . LEU A 1 110 ? -0.368 28.093 27.492 1.00 8.13 422 LEU A N 1
ATOM 889 C CA . LEU A 1 110 ? -1.441 28.510 28.368 1.00 9.14 422 LEU A CA 1
ATOM 890 C C . LEU A 1 110 ? -2.237 27.348 28.971 1.00 9.71 422 LEU A C 1
ATOM 891 O O . LEU A 1 110 ? -2.344 26.270 28.381 1.00 9.62 422 LEU A O 1
ATOM 896 N N . PRO A 1 111 ? -2.787 27.555 30.177 1.00 9.90 423 PRO A N 1
ATOM 897 C CA . PRO A 1 111 ? -3.568 26.516 30.843 1.00 9.55 423 PRO A CA 1
ATOM 898 C C . PRO A 1 111 ? -4.845 26.196 30.079 1.00 9.69 423 PRO A C 1
ATOM 899 O O . PRO A 1 111 ? -5.403 27.053 29.393 1.00 9.37 423 PRO A O 1
ATOM 903 N N . TRP A 1 112 ? -5.288 24.949 30.191 1.00 10.92 424 TRP A N 1
ATOM 904 C CA . TRP A 1 112 ? -6.521 24.506 29.556 1.00 11.26 424 TRP A CA 1
ATOM 905 C C . TRP A 1 112 ? -7.165 23.491 30.473 1.00 10.81 424 TRP A C 1
ATOM 906 O O . TRP A 1 112 ? -6.472 22.729 31.143 1.00 10.22 424 TRP A O 1
ATOM 917 N N . PRO A 1 113 ? -8.504 23.479 30.521 1.00 10.41 425 PRO A N 1
ATOM 918 C CA . PRO A 1 113 ? -9.319 24.399 29.729 1.00 9.84 425 PRO A CA 1
ATOM 919 C C . PRO A 1 113 ? -9.243 25.823 30.243 1.00 9.21 425 PRO A C 1
ATOM 920 O O . PRO A 1 113 ? -8.635 26.102 31.283 1.00 7.99 425 PRO A O 1
ATOM 924 N N . PHE A 1 114 ? -9.859 26.722 29.490 1.00 8.16 426 PHE A N 1
ATOM 925 C CA . PHE A 1 114 ? -9.907 28.118 29.865 1.00 9.23 426 PHE A CA 1
ATOM 926 C C . PHE A 1 114 ? -10.689 28.135 31.167 1.00 9.43 426 PHE A C 1
ATOM 927 O O . PHE A 1 114 ? -11.685 27.433 31.278 1.00 11.51 426 PHE A O 1
ATOM 935 N N . LYS A 1 115 ? -10.260 28.907 32.157 1.00 8.73 427 LYS A N 1
ATOM 936 C CA . LYS A 1 115 ? -11.009 28.919 33.397 1.00 8.88 427 LYS A CA 1
ATOM 937 C C . LYS A 1 115 ? -11.314 30.315 33.922 1.00 9.51 427 LYS A C 1
ATOM 938 O O . LYS A 1 115 ? -12.214 30.494 34.741 1.00 10.29 427 LYS A O 1
ATOM 944 N N . GLN A 1 116 ? -10.580 31.310 33.440 1.00 10.40 428 GLN A N 1
ATOM 945 C CA . GLN A 1 116 ? -10.787 32.687 33.881 1.00 11.72 428 GLN A CA 1
ATOM 946 C C . GLN A 1 116 ? -12.255 33.073 33.870 1.00 12.07 428 GLN A C 1
ATOM 947 O O . GLN A 1 116 ? -13.049 32.513 33.118 1.00 12.75 428 GLN A O 1
ATOM 953 N N . LYS A 1 117 ? -12.597 34.051 34.701 1.00 12.57 429 LYS A N 1
ATOM 954 C CA . LYS A 1 117 ? -13.957 34.554 34.809 1.00 12.55 429 LYS A CA 1
ATOM 955 C C . LYS A 1 117 ? -14.205 35.557 33.686 1.00 12.54 429 LYS A C 1
ATOM 956 O O . LYS A 1 117 ? -13.346 36.387 33.385 1.00 11.77 429 LYS A O 1
ATOM 962 N N . VAL A 1 118 ? -15.371 35.476 33.057 1.00 12.19 430 VAL A N 1
ATOM 963 C CA . VAL A 1 118 ? -15.696 36.412 31.981 1.00 12.78 430 VAL A CA 1
ATOM 964 C C . VAL A 1 118 ? -16.327 37.656 32.602 1.00 12.42 430 VAL A C 1
ATOM 965 O O . VAL A 1 118 ? -15.825 38.190 33.596 1.00 13.31 430 VAL A O 1
ATOM 969 N N . THR A 1 119 ? -17.430 38.085 31.996 1.00 11.20 431 THR A N 1
ATOM 970 C CA . THR A 1 119 ? -18.226 39.235 32.390 1.00 9.93 431 THR A CA 1
ATOM 971 C C . THR A 1 119 ? -18.577 39.950 31.128 1.00 8.99 431 THR A C 1
ATOM 972 O O . THR A 1 119 ? -17.745 40.651 30.550 1.00 8.68 431 THR A O 1
ATOM 976 N N . LEU A 1 120 ? -19.814 39.749 30.699 1.00 7.69 432 LEU A N 1
ATOM 977 C CA . LEU A 1 120 ? -20.329 40.373 29.495 1.00 6.65 432 LEU A CA 1
ATOM 978 C C . LEU A 1 120 ? -21.133 41.569 29.941 1.00 7.14 432 LEU A C 1
ATOM 979 O O . LEU A 1 120 ? -21.587 41.616 31.077 1.00 8.08 432 LEU A O 1
ATOM 984 N N . MET A 1 121 ? -21.301 42.544 29.063 1.00 7.42 433 MET A N 1
ATOM 985 C CA . MET A 1 121 ? -22.105 43.699 29.411 1.00 8.87 433 MET A CA 1
ATOM 986 C C . MET A 1 121 ? -22.312 44.701 28.292 1.00 9.06 433 MET A C 1
ATOM 987 O O . MET A 1 121 ? -21.388 45.035 27.544 1.00 9.36 433 MET A O 1
ATOM 992 N N . LEU A 1 122 ? -23.555 45.153 28.169 1.00 8.26 434 LEU A N 1
ATOM 993 C CA . LEU A 1 122 ? -23.912 46.128 27.162 1.00 7.67 434 LEU A CA 1
ATOM 994 C C . LEU A 1 122 ? -23.898 47.480 27.835 1.00 7.68 434 LEU A C 1
ATOM 995 O O . LEU A 1 122 ? -24.610 47.707 28.810 1.00 8.44 434 LEU A O 1
ATOM 1000 N N . MET A 1 123 ? -23.079 48.377 27.310 1.00 7.35 435 MET A N 1
ATOM 1001 C CA . MET A 1 123 ? -22.953 49.689 27.882 1.00 7.45 435 MET A CA 1
ATOM 1002 C C . MET A 1 123 ? -24.169 50.551 27.627 1.00 9.34 435 MET A C 1
ATOM 1003 O O . MET A 1 123 ? -24.896 50.359 26.650 1.00 9.62 435 MET A O 1
ATOM 1008 N N . ASP A 1 124 ? -24.384 51.500 28.532 1.00 11.15 436 ASP A N 1
ATOM 1009 C CA . ASP A 1 124 ? -25.499 52.432 28.453 1.00 12.92 436 ASP A CA 1
ATOM 1010 C C . ASP A 1 124 ? -24.961 53.802 28.039 1.00 13.06 436 ASP A C 1
ATOM 1011 O O . ASP A 1 124 ? -24.243 54.446 28.787 1.00 13.14 436 ASP A O 1
ATOM 1016 N N . GLN A 1 125 ? -25.295 54.243 26.838 1.00 13.93 437 GLN A N 1
ATOM 1017 C CA . GLN A 1 125 ? -24.825 55.541 26.377 1.00 15.33 437 GLN A CA 1
ATOM 1018 C C . GLN A 1 125 ? -25.659 56.695 26.973 1.00 17.04 437 GLN A C 1
ATOM 1019 O O . GLN A 1 125 ? -25.330 57.876 26.816 1.00 16.31 437 GLN A O 1
ATOM 1025 N N . GLY A 1 126 ? -26.743 56.353 27.657 1.00 18.36 438 GLY A N 1
ATOM 1026 C CA . GLY A 1 126 ? -27.545 57.387 28.274 1.00 21.40 438 GLY A CA 1
ATOM 1027 C C . GLY A 1 126 ? -26.742 57.927 29.447 1.00 24.05 438 GLY A C 1
ATOM 1028 O O . GLY A 1 126 ? -25.686 57.376 29.779 1.00 24.06 438 GLY A O 1
ATOM 1029 N N . SER A 1 127 ? -27.227 58.994 30.077 1.00 25.52 439 SER A N 1
ATOM 1030 C CA . SER A 1 127 ? -26.539 59.599 31.219 1.00 27.08 439 SER A CA 1
ATOM 1031 C C . SER A 1 127 ? -26.759 58.840 32.523 1.00 28.01 439 SER A C 1
ATOM 1032 O O . SER A 1 127 ? -26.033 59.036 33.497 1.00 27.10 439 SER A O 1
ATOM 1035 N N . SER A 1 128 ? -27.772 57.982 32.541 1.00 30.12 440 SER A N 1
ATOM 1036 C CA . SER A 1 128 ? -28.092 57.208 33.734 1.00 31.90 440 SER A CA 1
ATOM 1037 C C . SER A 1 128 ? -27.072 56.091 33.963 1.00 32.47 440 SER A C 1
ATOM 1038 O O . SER A 1 128 ? -27.143 55.361 34.958 1.00 32.15 440 SER A O 1
ATOM 1041 N N . ARG A 1 129 ? -26.129 55.985 33.024 1.00 33.68 441 ARG A N 1
ATOM 1042 C CA . ARG A 1 129 ? -25.030 55.011 33.047 1.00 34.44 441 ARG A CA 1
ATOM 1043 C C . ARG A 1 129 ? -25.381 53.619 33.585 1.00 34.13 441 ARG A C 1
ATOM 1044 O O . ARG A 1 129 ? -24.495 52.912 34.075 1.00 34.11 441 ARG A O 1
ATOM 1052 N N . ARG A 1 130 ? -26.648 53.215 33.510 1.00 32.93 442 ARG A N 1
ATOM 1053 C CA . ARG A 1 130 ? -27.016 51.891 34.010 1.00 31.67 442 ARG A CA 1
ATOM 1054 C C . ARG A 1 130 ? -26.759 50.832 32.937 1.00 29.04 442 ARG A C 1
ATOM 1055 O O . ARG A 1 130 ? -27.664 50.435 32.202 1.00 28.67 442 ARG A O 1
ATOM 1063 N N . HIS A 1 131 ? -25.503 50.397 32.855 1.00 27.30 443 HIS A N 1
ATOM 1064 C CA . HIS A 1 131 ? -25.080 49.390 31.894 1.00 24.66 443 HIS A CA 1
ATOM 1065 C C . HIS A 1 131 ? -25.622 48.067 32.386 1.00 22.32 443 HIS A C 1
ATOM 1066 O O . HIS A 1 131 ? -25.934 47.928 33.562 1.00 22.40 443 HIS A O 1
ATOM 1073 N N . LEU A 1 132 ? -25.713 47.090 31.496 1.00 19.71 444 LEU A N 1
ATOM 1074 C CA . LEU A 1 132 ? -26.252 45.789 31.860 1.00 17.88 444 LEU A CA 1
ATOM 1075 C C . LEU A 1 132 ? -25.242 44.691 31.545 1.00 15.22 444 LEU A C 1
ATOM 1076 O O . LEU A 1 132 ? -24.463 44.831 30.601 1.00 14.23 444 LEU A O 1
ATOM 1081 N N . GLY A 1 133 ? -25.249 43.612 32.337 1.00 12.70 445 GLY A N 1
ATOM 1082 C CA . GLY A 1 133 ? -24.324 42.514 32.099 1.00 10.14 445 GLY A CA 1
ATOM 1083 C C . GLY A 1 133 ? -24.225 41.435 33.163 1.00 8.83 445 GLY A C 1
ATOM 1084 O O . GLY A 1 133 ? -24.483 41.685 34.326 1.00 8.03 445 GLY A O 1
ATOM 1085 N N . ASP A 1 134 ? -23.850 40.227 32.751 1.00 9.24 446 ASP A N 1
ATOM 1086 C CA . ASP A 1 134 ? -23.695 39.106 33.664 1.00 9.54 446 ASP A CA 1
ATOM 1087 C C . ASP A 1 134 ? -22.333 38.480 33.499 1.00 8.81 446 ASP A C 1
ATOM 1088 O O . ASP A 1 134 ? -21.630 38.740 32.527 1.00 7.64 446 ASP A O 1
ATOM 1093 N N . ALA A 1 135 ? -21.977 37.629 34.453 1.00 9.71 447 ALA A N 1
ATOM 1094 C CA . ALA A 1 135 ? -20.683 36.964 34.456 1.00 10.85 447 ALA A CA 1
ATOM 1095 C C . ALA A 1 135 ? -20.758 35.516 34.937 1.00 11.03 447 ALA A C 1
ATOM 1096 O O . ALA A 1 135 ? -21.762 35.088 35.488 1.00 11.15 447 ALA A O 1
ATOM 1098 N N . PHE A 1 136 ? -19.680 34.768 34.737 1.00 12.20 448 PHE A N 1
ATOM 1099 C CA . PHE A 1 136 ? -19.630 33.377 35.175 1.00 14.40 448 PHE A CA 1
ATOM 1100 C C . PHE A 1 136 ? -18.207 32.822 35.221 1.00 17.06 448 PHE A C 1
ATOM 1101 O O . PHE A 1 136 ? -17.299 33.367 34.584 1.00 18.33 448 PHE A O 1
ATOM 1109 N N . LYS A 1 137 ? -18.013 31.762 36.005 1.00 18.75 449 LYS A N 1
ATOM 1110 C CA . LYS A 1 137 ? -16.717 31.105 36.099 1.00 20.32 449 LYS A CA 1
ATOM 1111 C C . LYS A 1 137 ? -16.915 29.913 35.181 1.00 20.60 449 LYS A C 1
ATOM 1112 O O . LYS A 1 137 ? -17.580 28.950 35.546 1.00 22.12 449 LYS A O 1
ATOM 1118 N N . PRO A 1 138 ? -16.334 29.962 33.978 1.00 20.27 450 PRO A N 1
ATOM 1119 C CA . PRO A 1 138 ? -16.428 28.915 32.960 1.00 20.95 450 PRO A CA 1
ATOM 1120 C C . PRO A 1 138 ? -16.374 27.476 33.472 1.00 21.61 450 PRO A C 1
ATOM 1121 O O . PRO A 1 138 ? -15.353 27.033 34.009 1.00 22.47 450 PRO A O 1
ATOM 1125 N N . ASP A 1 139 ? -17.473 26.749 33.308 1.00 21.35 451 ASP A N 1
ATOM 1126 C CA . ASP A 1 139 ? -17.507 25.360 33.718 1.00 21.82 451 ASP A CA 1
ATOM 1127 C C . ASP A 1 139 ? -16.496 24.647 32.814 1.00 21.34 451 ASP A C 1
ATOM 1128 O O . ASP A 1 139 ? -16.534 24.800 31.589 1.00 20.88 451 ASP A O 1
ATOM 1133 N N . PRO A 1 140 ? -15.560 23.886 33.412 1.00 21.08 452 PRO A N 1
ATOM 1134 C CA . PRO A 1 140 ? -14.508 23.130 32.727 1.00 21.63 452 PRO A CA 1
ATOM 1135 C C . PRO A 1 140 ? -14.926 22.030 31.745 1.00 23.10 452 PRO A C 1
ATOM 1136 O O . PRO A 1 140 ? -14.451 22.013 30.607 1.00 23.73 452 PRO A O 1
ATOM 1140 N N . ASN A 1 141 ? -15.794 21.115 32.176 1.00 24.38 453 ASN A N 1
ATOM 1141 C CA . ASN A 1 141 ? -16.266 19.996 31.334 1.00 25.82 453 ASN A CA 1
ATOM 1142 C C . ASN A 1 141 ? -16.772 20.331 29.914 1.00 24.93 453 ASN A C 1
ATOM 1143 O O . ASN A 1 141 ? -16.944 19.426 29.079 1.00 24.92 453 ASN A O 1
ATOM 1148 N N . SER A 1 142 ? -17.010 21.612 29.639 1.00 23.96 454 SER A N 1
ATOM 1149 C CA . SER A 1 142 ? -17.529 22.012 28.338 1.00 23.08 454 SER A CA 1
ATOM 1150 C C . SER A 1 142 ? -16.538 22.231 27.203 1.00 21.55 454 SER A C 1
ATOM 1151 O O . SER A 1 142 ? -15.445 22.780 27.373 1.00 21.00 454 SER A O 1
ATOM 1154 N N . SER A 1 143 ? -16.980 21.815 26.027 1.00 18.90 455 SER A N 1
ATOM 1155 C CA . SER A 1 143 ? -16.224 21.900 24.793 1.00 17.30 455 SER A CA 1
ATOM 1156 C C . SER A 1 143 ? -15.920 23.321 24.364 1.00 16.50 455 SER A C 1
ATOM 1157 O O . SER A 1 143 ? -15.264 23.557 23.349 1.00 15.12 455 SER A O 1
ATOM 1160 N N . SER A 1 144 ? -16.403 24.267 25.152 1.00 16.76 456 SER A N 1
ATOM 1161 C CA . SER A 1 144 ? -16.227 25.679 24.857 1.00 16.76 456 SER A CA 1
ATOM 1162 C C . SER A 1 144 ? -14.890 26.209 25.326 1.00 17.33 456 SER A C 1
ATOM 1163 O O . SER A 1 144 ? -14.383 27.186 24.779 1.00 16.38 456 SER A O 1
ATOM 1166 N N . PHE A 1 145 ? -14.313 25.556 26.326 1.00 18.28 457 PHE A N 1
ATOM 1167 C CA . PHE A 1 145 ? -13.045 26.017 26.873 1.00 20.49 457 PHE A CA 1
ATOM 1168 C C . PHE A 1 145 ? -11.850 25.075 26.767 1.00 20.35 457 PHE A C 1
ATOM 1169 O O . PHE A 1 145 ? -10.808 25.326 27.381 1.00 19.38 457 PHE A O 1
ATOM 1177 N N . LYS A 1 146 ? -11.993 23.996 26.007 1.00 20.41 458 LYS A N 1
ATOM 1178 C CA . LYS A 1 146 ? -10.895 23.047 25.827 1.00 20.75 458 LYS A CA 1
ATOM 1179 C C . LYS A 1 146 ? -9.692 23.810 25.272 1.00 20.58 458 LYS A C 1
ATOM 1180 O O . LYS A 1 146 ? -9.641 25.033 25.343 1.00 20.89 458 LYS A O 1
ATOM 1186 N N . LYS A 1 147 ? -8.721 23.080 24.728 1.00 20.14 459 LYS A N 1
ATOM 1187 C CA . LYS A 1 147 ? -7.559 23.698 24.098 1.00 19.31 459 LYS A CA 1
ATOM 1188 C C . LYS A 1 147 ? -8.036 23.708 22.646 1.00 19.13 459 LYS A C 1
ATOM 1189 O O . LYS A 1 147 ? -8.219 22.658 22.039 1.00 19.71 459 LYS A O 1
ATOM 1195 N N . PRO A 1 148 ? -8.283 24.896 22.087 1.00 19.01 460 PRO A N 1
ATOM 1196 C CA . PRO A 1 148 ? -8.754 25.103 20.716 1.00 19.11 460 PRO A CA 1
ATOM 1197 C C . PRO A 1 148 ? -8.142 24.193 19.666 1.00 19.62 460 PRO A C 1
ATOM 1198 O O . PRO A 1 148 ? -6.916 24.077 19.562 1.00 20.39 460 PRO A O 1
ATOM 1202 N N . THR A 1 149 ? -9.008 23.558 18.883 1.00 19.75 461 THR A N 1
ATOM 1203 C CA . THR A 1 149 ? -8.568 22.680 17.812 1.00 19.50 461 THR A CA 1
ATOM 1204 C C . THR A 1 149 ? -8.577 23.520 16.544 1.00 19.81 461 THR A C 1
ATOM 1205 O O . THR A 1 149 ? -7.520 23.810 15.973 1.00 18.69 461 THR A O 1
ATOM 1209 N N . GLY A 1 150 ? -9.776 23.931 16.134 1.00 19.93 462 GLY A N 1
ATOM 1210 C CA . GLY A 1 150 ? -9.931 24.736 14.932 1.00 21.35 462 GLY A CA 1
ATOM 1211 C C . GLY A 1 150 ? -10.095 26.222 15.201 1.00 21.94 462 GLY A C 1
ATOM 1212 O O . GLY A 1 150 ? -10.377 26.613 16.326 1.00 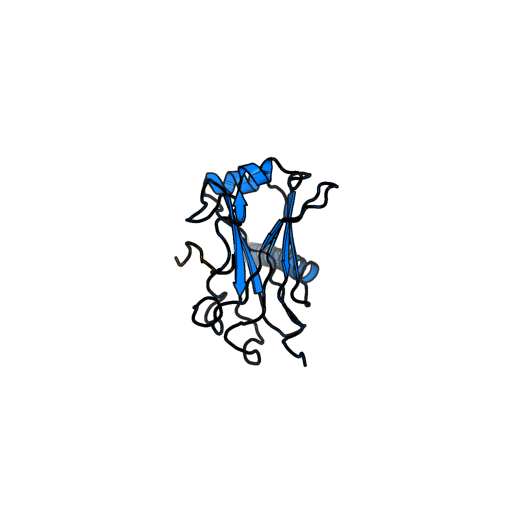21.97 462 GLY A O 1
ATOM 1213 N N . GLU A 1 151 ? -9.927 27.038 14.162 1.00 22.81 463 GLU A N 1
ATOM 1214 C CA . GLU A 1 151 ? -10.035 28.487 14.261 1.00 23.89 463 GLU A CA 1
ATOM 1215 C C . GLU A 1 151 ? -10.521 29.038 15.586 1.00 24.10 463 GLU A C 1
ATOM 1216 O O . GLU A 1 151 ? -9.819 29.827 16.208 1.00 25.28 463 GLU A O 1
ATOM 1222 N N . MET A 1 152 ? -11.712 28.640 16.025 1.00 24.48 464 MET A N 1
ATOM 1223 C CA . MET A 1 152 ? -12.239 29.132 17.302 1.00 24.32 464 MET A CA 1
ATOM 1224 C C . MET A 1 152 ? -13.164 28.139 17.992 1.00 24.21 464 MET A C 1
ATOM 1225 O O . MET A 1 152 ? -14.041 27.573 17.350 1.00 24.88 464 MET A O 1
ATOM 1230 N N . ASN A 1 153 ? -12.964 27.928 19.291 1.00 23.09 465 ASN A N 1
ATOM 1231 C CA . ASN A 1 153 ? -13.803 27.009 20.057 1.00 23.60 465 ASN A CA 1
ATOM 1232 C C . ASN A 1 153 ? -15.290 27.286 19.872 1.00 24.25 465 ASN A C 1
ATOM 1233 O O . ASN A 1 153 ? -15.675 28.148 19.083 1.00 24.76 465 ASN A O 1
ATOM 1238 N N . ILE A 1 154 ? -16.131 26.550 20.595 1.00 24.98 466 ILE A N 1
ATOM 1239 C CA . ILE A 1 154 ? -17.577 26.754 20.485 1.00 25.62 466 ILE A CA 1
ATOM 1240 C C . ILE A 1 154 ? -18.011 27.939 21.330 1.00 25.33 466 ILE A C 1
ATOM 1241 O O . ILE A 1 154 ? -17.530 28.120 22.452 1.00 25.35 466 ILE A O 1
ATOM 1246 N N . ALA A 1 155 ? -18.926 28.733 20.778 1.00 24.65 467 ALA A N 1
ATOM 1247 C CA . ALA A 1 155 ? -19.441 29.929 21.438 1.00 24.17 467 ALA A CA 1
ATOM 1248 C C . ALA A 1 155 ? -19.966 29.651 22.841 1.00 23.63 467 ALA A C 1
ATOM 1249 O O . ALA A 1 155 ? -20.032 28.507 23.264 1.00 23.43 467 ALA A O 1
ATOM 1251 N N . SER A 1 156 ? -20.333 30.703 23.564 1.00 23.19 468 SER A N 1
ATOM 1252 C CA . SER A 1 156 ? -20.863 30.552 24.915 1.00 23.04 468 SER A CA 1
ATOM 1253 C C . SER A 1 156 ? -21.285 31.888 25.535 1.00 23.27 468 SER A C 1
ATOM 1254 O O . SER A 1 156 ? -20.508 32.847 25.587 1.00 21.86 468 SER A O 1
ATOM 1257 N N . GLY A 1 157 ? -22.531 31.937 26.002 1.00 24.15 469 GLY A N 1
ATOM 1258 C CA . GLY A 1 157 ? -23.051 33.145 26.613 1.00 24.59 469 GLY A CA 1
ATOM 1259 C C . GLY A 1 157 ? -24.445 32.996 27.195 1.00 24.43 469 GLY A C 1
ATOM 1260 O O . GLY A 1 157 ? -24.721 32.087 27.982 1.00 24.13 469 GLY A O 1
ATOM 1261 N N . CYS A 1 158 ? -25.321 33.915 26.807 1.00 24.19 470 CYS A N 1
ATOM 1262 C CA . CYS A 1 158 ? -26.700 33.928 27.278 1.00 23.66 470 CYS A CA 1
ATOM 1263 C C . CYS A 1 158 ? -27.531 34.434 26.112 1.00 21.70 470 CYS A C 1
ATOM 1264 O O . CYS A 1 158 ? -27.542 35.622 25.817 1.00 22.38 470 CYS A O 1
ATOM 1267 N N . PRO A 1 159 ? -28.241 33.533 25.434 1.00 19.71 471 PRO A N 1
ATOM 1268 C CA . PRO A 1 159 ? -29.061 33.929 24.291 1.00 18.36 471 PRO A CA 1
ATOM 1269 C C . PRO A 1 159 ? -30.041 35.017 24.682 1.00 17.28 471 PRO A C 1
ATOM 1270 O O . PRO A 1 159 ? -30.477 35.814 23.852 1.00 17.51 471 PRO A O 1
ATOM 1274 N N . VAL A 1 160 ? -30.381 35.049 25.964 1.00 15.16 472 VAL A N 1
ATOM 1275 C CA . VAL A 1 160 ? -31.332 36.028 26.461 1.00 12.92 472 VAL A CA 1
ATOM 1276 C C . VAL A 1 160 ? -30.691 37.080 27.365 1.00 11.98 472 VAL A C 1
ATOM 1277 O O . VAL A 1 160 ? -31.170 37.354 28.469 1.00 12.37 472 VAL A O 1
ATOM 1281 N N . PHE A 1 161 ? -29.610 37.677 26.884 1.00 10.06 473 PHE A N 1
ATOM 1282 C CA . PHE A 1 161 ? -28.918 38.694 27.645 1.00 9.24 473 PHE A CA 1
ATOM 1283 C C . PHE A 1 161 ? -29.922 39.786 27.959 1.00 10.23 473 PHE A C 1
ATOM 1284 O O . PHE A 1 161 ? -30.264 40.029 29.116 1.00 10.26 473 PHE A O 1
ATOM 1292 N N . VAL A 1 162 ? -30.407 40.433 26.908 1.00 11.78 474 VAL A N 1
ATOM 1293 C CA . VAL A 1 162 ? -31.369 41.515 27.058 1.00 13.43 474 VAL A CA 1
ATOM 1294 C C . VAL A 1 162 ? -32.495 41.398 26.064 1.00 14.22 474 VAL A C 1
ATOM 1295 O O . VAL A 1 162 ? -32.298 40.891 24.962 1.00 15.23 474 VAL A O 1
ATOM 1299 N N . ALA A 1 163 ? -33.663 41.906 26.443 1.00 14.50 475 ALA A N 1
ATOM 1300 C CA . ALA A 1 163 ? -34.824 41.879 25.569 1.00 13.60 475 ALA A CA 1
ATOM 1301 C C . ALA A 1 163 ? -34.664 42.917 24.461 1.00 13.18 475 ALA A C 1
ATOM 1302 O O . ALA A 1 163 ? -34.298 44.067 24.723 1.00 11.05 475 ALA A O 1
ATOM 1304 N N . GLN A 1 164 ? -34.920 42.502 23.221 1.00 14.45 476 GLN A N 1
ATOM 1305 C CA . GLN A 1 164 ? -34.815 43.426 22.104 1.00 15.73 476 GLN A CA 1
ATOM 1306 C C . GLN A 1 164 ? -35.610 44.640 22.536 1.00 16.59 476 GLN A C 1
ATOM 1307 O O . GLN A 1 164 ? -35.114 45.762 22.508 1.00 17.36 476 GLN A O 1
ATOM 1313 N N . THR A 1 165 ? -36.844 44.394 22.966 1.00 17.20 477 THR A N 1
ATOM 1314 C CA . THR A 1 165 ? -37.717 45.459 23.425 1.00 17.32 477 THR A CA 1
ATOM 1315 C C . THR A 1 165 ? -36.992 46.328 24.436 1.00 17.13 477 THR A C 1
ATOM 1316 O O . THR A 1 165 ? -36.691 47.488 24.152 1.00 16.28 477 THR A O 1
ATOM 1320 N N . VAL A 1 166 ? -36.695 45.775 25.608 1.00 17.36 478 VAL A N 1
ATOM 1321 C CA . VAL A 1 166 ? -35.995 46.542 26.636 1.00 18.01 478 VAL A CA 1
ATOM 1322 C C . VAL A 1 166 ? -34.789 47.281 26.045 1.00 19.31 478 VAL A C 1
ATOM 1323 O O . VAL A 1 166 ? -34.539 48.455 26.349 1.00 18.54 478 VAL A O 1
ATOM 1327 N N . LEU A 1 167 ? -34.052 46.590 25.185 1.00 21.09 479 LEU A N 1
ATOM 1328 C CA . LEU A 1 167 ? -32.903 47.203 24.564 1.00 22.96 479 LEU A CA 1
ATOM 1329 C C . LEU A 1 167 ? -33.326 48.468 23.849 1.00 24.90 479 LEU A C 1
ATOM 1330 O O . LEU A 1 167 ? -33.166 49.565 24.361 1.00 25.13 479 LEU A O 1
ATOM 1335 N N . GLU A 1 168 ? -33.868 48.290 22.651 1.00 27.16 480 GLU A N 1
ATOM 1336 C CA . GLU A 1 168 ? -34.303 49.390 21.803 1.00 30.69 480 GLU A CA 1
ATOM 1337 C C . GLU A 1 168 ? -35.083 50.500 22.519 1.00 31.68 480 GLU A C 1
ATOM 1338 O O . GLU A 1 168 ? -35.136 51.638 22.036 1.00 32.96 480 GLU A O 1
ATOM 1344 N N . ASN A 1 169 ? -35.667 50.193 23.674 1.00 33.61 481 ASN A N 1
ATOM 1345 C CA . ASN A 1 169 ? -36.438 51.201 24.389 1.00 35.67 481 ASN A CA 1
ATOM 1346 C C . ASN A 1 169 ? -35.720 51.805 25.582 1.00 35.76 481 ASN A C 1
ATOM 1347 O O . ASN A 1 169 ? -36.307 52.563 26.356 1.00 36.77 481 ASN A O 1
ATOM 1352 N N . GLY A 1 170 ? -34.445 51.457 25.725 1.00 35.96 482 GLY A N 1
ATOM 1353 C CA . GLY A 1 170 ? -33.624 51.983 26.803 1.00 35.30 482 GLY A CA 1
ATOM 1354 C C . GLY A 1 170 ? -32.657 53.004 26.225 1.00 34.70 482 GLY A C 1
ATOM 1355 O O . GLY A 1 170 ? -32.620 53.219 25.009 1.00 34.32 482 GLY A O 1
ATOM 1356 N N . THR A 1 171 ? -31.858 53.623 27.086 1.00 33.62 483 THR A N 1
ATOM 1357 C CA . THR A 1 171 ? -30.904 54.643 26.652 1.00 32.54 483 THR A CA 1
ATOM 1358 C C . THR A 1 171 ? -29.552 54.094 26.183 1.00 31.07 483 THR A C 1
ATOM 1359 O O . THR A 1 171 ? -28.514 54.694 26.464 1.00 30.92 483 THR A O 1
ATOM 1363 N N . TYR A 1 172 ? -29.572 52.969 25.460 1.00 29.57 484 TYR A N 1
ATOM 1364 C CA . TYR A 1 172 ? -28.348 52.327 24.962 1.00 27.09 484 TYR A CA 1
ATOM 1365 C C . TYR A 1 172 ? -28.127 52.573 23.475 1.00 25.43 484 TYR A C 1
ATOM 1366 O O . TYR A 1 172 ? -26.996 52.729 23.031 1.00 25.62 484 TYR A O 1
ATOM 1375 N N . ILE A 1 173 ? -29.204 52.576 22.700 1.00 23.55 485 ILE A N 1
ATOM 1376 C CA . ILE A 1 173 ? -29.095 52.821 21.270 1.00 21.79 485 ILE A CA 1
ATOM 1377 C C . ILE A 1 173 ? -28.860 54.304 21.078 1.00 21.03 485 ILE A C 1
ATOM 1378 O O . ILE A 1 173 ? -29.675 55.114 21.516 1.00 21.57 485 ILE A O 1
ATOM 1383 N N . LYS A 1 174 ? -27.761 54.668 20.427 1.00 20.02 486 LYS A N 1
ATOM 1384 C CA . LYS A 1 174 ? -27.476 56.078 20.178 1.00 18.51 486 LYS A CA 1
ATOM 1385 C C . LYS A 1 174 ? -26.700 56.242 18.885 1.00 17.99 486 LYS A C 1
ATOM 1386 O O . LYS A 1 174 ? -25.779 55.487 18.597 1.00 17.38 486 LYS A O 1
ATOM 1392 N N . ASP A 1 175 ? -27.091 57.231 18.098 1.00 18.49 487 ASP A N 1
ATOM 1393 C CA . ASP A 1 175 ? -26.442 57.478 16.820 1.00 18.77 487 ASP A CA 1
ATOM 1394 C C . ASP A 1 175 ? -26.305 56.179 16.044 1.00 18.27 487 ASP A C 1
ATOM 1395 O O . ASP A 1 175 ? -25.280 55.907 15.426 1.00 16.88 487 ASP A O 1
ATOM 1400 N N . ASP A 1 176 ? -27.365 55.384 16.087 1.00 18.46 488 ASP A N 1
ATOM 1401 C CA . ASP A 1 176 ? -27.411 54.109 15.390 1.00 18.70 488 ASP A CA 1
ATOM 1402 C C . ASP A 1 176 ? -26.141 53.324 15.617 1.00 17.70 488 ASP A C 1
ATOM 1403 O O . ASP A 1 176 ? -25.481 52.891 14.667 1.00 17.38 488 ASP A O 1
ATOM 1408 N N . THR A 1 177 ? -25.794 53.142 16.880 1.00 15.96 489 THR A N 1
ATOM 1409 C CA . THR A 1 177 ? -24.597 52.400 17.206 1.00 14.36 489 THR A CA 1
ATOM 1410 C C . THR A 1 177 ? -24.560 52.140 18.700 1.00 12.40 489 THR A C 1
ATOM 1411 O O . THR A 1 177 ? -25.092 52.921 19.484 1.00 11.42 489 THR A O 1
ATOM 1415 N N . ILE A 1 178 ? -23.953 51.025 19.090 1.00 10.76 490 ILE A N 1
ATOM 1416 C CA . ILE A 1 178 ? -23.861 50.690 20.503 1.00 9.72 490 ILE A CA 1
ATOM 1417 C C . ILE A 1 178 ? -22.594 49.939 20.873 1.00 8.55 490 ILE A C 1
ATOM 1418 O O . ILE A 1 178 ? -21.902 49.399 20.004 1.00 7.83 490 ILE A O 1
ATOM 1423 N N . PHE A 1 179 ? -22.317 49.895 22.176 1.00 6.67 491 PHE A N 1
ATOM 1424 C CA . PHE A 1 179 ? -21.104 49.274 22.685 1.00 5.24 491 PHE A CA 1
ATOM 1425 C C . PHE A 1 179 ? -21.233 48.128 23.658 1.00 5.35 491 PHE A C 1
ATOM 1426 O O . PHE A 1 179 ? -21.719 48.305 24.775 1.00 5.51 491 PHE A O 1
ATOM 1434 N N . ILE A 1 180 ? -20.749 46.964 23.243 1.00 4.72 492 ILE A N 1
ATOM 1435 C CA . ILE A 1 180 ? -20.769 45.779 24.084 1.00 4.29 492 ILE A CA 1
ATOM 1436 C C . ILE A 1 180 ? -19.398 45.701 24.714 1.00 5.29 492 ILE A C 1
ATOM 1437 O O . ILE A 1 180 ? -18.416 46.088 24.082 1.00 5.51 492 ILE A O 1
ATOM 1442 N N . LYS A 1 181 ? -19.327 45.196 25.944 1.00 5.64 493 LYS A N 1
ATOM 1443 C CA . LYS A 1 181 ? -18.047 45.060 26.639 1.00 6.32 493 LYS A CA 1
ATOM 1444 C C . LYS A 1 181 ? -17.854 43.696 27.307 1.00 5.18 493 LYS A C 1
ATOM 1445 O O . LYS A 1 181 ? -18.754 43.182 27.972 1.00 5.02 493 LYS A O 1
ATOM 1451 N N . VAL A 1 182 ? -16.668 43.125 27.131 1.00 2.95 494 VAL A N 1
ATOM 1452 C CA . VAL A 1 182 ? -16.336 41.842 27.729 1.00 3.17 494 VAL A CA 1
ATOM 1453 C C . VAL A 1 182 ? -15.215 42.033 28.747 1.00 3.96 494 VAL A C 1
ATOM 1454 O O . VAL A 1 182 ? -14.326 42.873 28.558 1.00 5.40 494 VAL A O 1
ATOM 1458 N N . ILE A 1 183 ? -15.252 41.266 29.833 1.00 4.07 495 ILE A N 1
ATOM 1459 C CA . ILE A 1 183 ? -14.218 41.406 30.843 1.00 4.40 495 ILE A CA 1
ATOM 1460 C C . ILE A 1 183 ? -13.750 40.092 31.415 1.00 5.62 495 ILE A C 1
ATOM 1461 O O . ILE A 1 183 ? -14.351 39.542 32.332 1.00 5.68 495 ILE A O 1
ATOM 1466 N N . VAL A 1 184 ? -12.653 39.603 30.858 1.00 6.04 496 VAL A N 1
ATOM 1467 C CA . VAL A 1 184 ? -12.057 38.361 31.293 1.00 6.91 496 VAL A CA 1
ATOM 1468 C C . VAL A 1 184 ? -11.146 38.639 32.474 1.00 7.58 496 VAL A C 1
ATOM 1469 O O . VAL A 1 184 ? -10.355 39.580 32.452 1.00 6.50 496 VAL A O 1
ATOM 1473 N N . ASP A 1 185 ? -11.273 37.822 33.513 1.00 9.45 497 ASP A N 1
ATOM 1474 C CA . ASP A 1 185 ? -10.447 37.971 34.705 1.00 11.91 497 ASP A CA 1
ATOM 1475 C C . ASP A 1 185 ? -9.013 37.597 34.347 1.00 12.37 497 ASP A C 1
ATOM 1476 O O . ASP A 1 185 ? -8.790 36.664 33.580 1.00 12.55 497 ASP A O 1
ATOM 1481 N N . THR A 1 186 ? -8.041 38.320 34.897 1.00 13.49 498 THR A N 1
ATOM 1482 C CA . THR A 1 186 ? -6.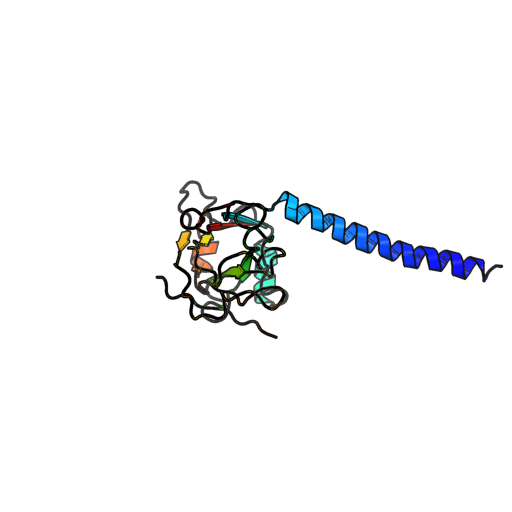644 38.042 34.598 1.00 14.85 498 THR A CA 1
ATOM 1483 C C . THR A 1 186 ? -5.757 38.113 35.808 1.00 18.14 498 THR A C 1
ATOM 1484 O O . THR A 1 186 ? -4.553 37.935 35.688 1.00 18.46 498 THR A O 1
ATOM 1488 N N . SER A 1 187 ? -6.333 38.400 36.967 1.00 22.11 499 SER A N 1
ATOM 1489 C CA . SER A 1 187 ? -5.547 38.478 38.196 1.00 26.72 499 SER A CA 1
ATOM 1490 C C . SER A 1 187 ? -5.189 37.077 38.680 1.00 29.94 499 SER A C 1
ATOM 1491 O O . SER A 1 187 ? -4.019 36.759 38.915 1.00 29.73 499 SER A O 1
ATOM 1494 N N . ASP A 1 188 ? -6.221 36.250 38.817 1.00 34.94 500 ASP A N 1
ATOM 1495 C CA . ASP A 1 188 ? -6.097 34.863 39.271 1.00 39.70 500 ASP A CA 1
ATOM 1496 C C . ASP A 1 188 ? -5.440 34.028 38.176 1.00 40.00 500 ASP A C 1
ATOM 1497 O O . ASP A 1 188 ? -5.852 32.903 37.885 1.00 39.59 500 ASP A O 1
ATOM 1502 N N . LEU A 1 189 ? -4.410 34.608 37.577 1.00 40.12 501 LEU A N 1
ATOM 1503 C CA . LEU A 1 189 ? -3.675 33.981 36.497 1.00 40.89 501 LEU A CA 1
ATOM 1504 C C . LEU A 1 189 ? -2.346 34.709 36.380 1.00 42.35 501 LEU A C 1
ATOM 1505 O O . LEU A 1 189 ? -2.241 35.702 35.660 1.00 42.10 501 LEU A O 1
ATOM 1510 N N . PRO A 1 190 ? -1.313 34.246 37.103 1.00 43.99 502 PRO A N 1
ATOM 1511 C CA . PRO A 1 190 ? -0.038 34.964 36.968 1.00 45.41 502 PRO A CA 1
ATOM 1512 C C . PRO A 1 190 ? 0.437 35.093 35.514 1.00 45.30 502 PRO A C 1
ATOM 1513 O O . PRO A 1 190 ? 0.157 34.238 34.664 1.00 45.65 502 PRO A O 1
ATOM 1517 N N . ASP A 1 191 ? 1.135 36.188 35.240 1.00 46.31 503 ASP A N 1
ATOM 1518 C CA . ASP A 1 191 ? 1.663 36.460 33.911 1.00 47.19 503 ASP A CA 1
ATOM 1519 C C . ASP A 1 191 ? 3.128 36.009 33.855 1.00 47.86 503 ASP A C 1
ATOM 1520 O O . ASP A 1 191 ? 3.637 35.397 34.815 1.00 48.09 503 ASP A O 1
ATOM 1525 N N . PRO A 1 192 ? 3.819 36.284 32.725 1.00 48.44 504 PRO A N 1
ATOM 1526 C CA . PRO A 1 192 ? 5.231 35.901 32.574 1.00 48.91 504 PRO A CA 1
ATOM 1527 C C . PRO A 1 192 ? 6.160 36.444 33.688 1.00 49.03 504 PRO A C 1
ATOM 1528 O O . PRO A 1 192 ? 6.709 35.602 34.439 1.00 49.59 504 PRO A O 1
ATOM 1533 N N . CYS B 2 1 ? -27.055 34.052 38.218 1.00 55.67 1 CYS B N 1
ATOM 1534 C CA . CYS B 2 1 ? -27.328 33.348 36.922 1.00 55.86 1 CYS B CA 1
ATOM 1535 C C . CYS B 2 1 ? -26.413 32.144 36.674 1.00 54.74 1 CYS B C 1
ATOM 1536 O O . CYS B 2 1 ? -26.841 30.992 36.817 1.00 55.17 1 CYS B O 1
ATOM 1539 N N . SER B 2 2 ? -25.158 32.424 36.311 1.00 52.69 2 SER B N 1
ATOM 1540 C CA . SER B 2 2 ? -24.183 31.383 35.988 1.00 49.79 2 SER B CA 1
ATOM 1541 C C . SER B 2 2 ? -24.807 30.479 34.913 1.00 48.77 2 SER B C 1
ATOM 1542 O O . SER B 2 2 ? -25.399 30.980 33.945 1.00 48.12 2 SER B O 1
ATOM 1545 N N . VAL B 2 3 ? -24.668 29.161 35.089 1.00 46.67 3 VAL B N 1
ATOM 1546 C CA . VAL B 2 3 ? -25.229 28.163 34.170 1.00 43.94 3 VAL B CA 1
ATOM 1547 C C . VAL B 2 3 ? -25.107 28.618 32.700 1.00 43.33 3 VAL B C 1
ATOM 1548 O O . VAL B 2 3 ? -26.110 28.968 32.057 1.00 43.76 3 VAL B O 1
ATOM 1552 N N . PRO B 2 4 ? -23.870 28.613 32.155 1.00 41.89 4 PRO B N 1
ATOM 1553 C CA . PRO B 2 4 ? -23.503 29.009 30.780 1.00 38.97 4 PRO B CA 1
ATOM 1554 C C . PRO B 2 4 ? -24.100 28.154 29.647 1.00 38.21 4 PRO B C 1
ATOM 1555 O O . PRO B 2 4 ? -23.953 26.932 29.659 1.00 37.68 4 PRO B O 1
ATOM 1559 N N . ILE B 2 5 ? -24.740 28.795 28.663 1.00 36.03 5 ILE B N 1
ATOM 1560 C CA . ILE B 2 5 ? -25.353 28.081 27.522 1.00 33.96 5 ILE B CA 1
ATOM 1561 C C . ILE B 2 5 ? -24.707 28.500 26.171 1.00 33.92 5 ILE B C 1
ATOM 1562 O O . ILE B 2 5 ? -24.106 29.567 26.081 1.00 33.33 5 ILE B O 1
ATOM 1567 N N . GLN B 2 6 ? -24.849 27.673 25.129 1.00 34.36 6 GLN B N 1
ATOM 1568 C CA . GLN B 2 6 ? -24.263 27.940 23.794 1.00 35.39 6 GLN B CA 1
ATOM 1569 C C . GLN B 2 6 ? -25.231 28.375 22.678 1.00 36.99 6 GLN B C 1
ATOM 1570 O O . GLN B 2 6 ? -26.412 28.612 22.930 1.00 37.55 6 GLN B O 1
ATOM 1576 N N . CYS B 2 7 ? -24.728 28.471 21.446 1.00 38.82 7 CYS B N 1
ATOM 1577 C CA . CYS B 2 7 ? -25.559 28.912 20.319 1.00 41.24 7 CYS B CA 1
ATOM 1578 C C . CYS B 2 7 ? -25.882 27.816 19.307 1.00 43.62 7 CYS B C 1
ATOM 1579 O O . CYS B 2 7 ? -25.635 26.633 19.565 1.00 44.16 7 CYS B O 1
ATOM 1582 N N . THR B 2 8 ? -26.436 28.226 18.159 1.00 46.04 8 THR B N 1
ATOM 1583 C CA . THR B 2 8 ? -26.808 27.310 17.059 1.00 48.29 8 THR B CA 1
ATOM 1584 C C . THR B 2 8 ? -25.924 27.512 15.807 1.00 49.22 8 THR B C 1
ATOM 1585 O O . THR B 2 8 ? -26.348 28.155 14.827 1.00 49.44 8 THR B O 1
ATOM 1589 N N . ASP B 2 9 ? -24.701 26.960 15.859 1.00 50.55 9 ASP B N 1
ATOM 1590 C CA . ASP B 2 9 ? -23.719 27.055 14.762 1.00 51.14 9 ASP B CA 1
ATOM 1591 C C . ASP B 2 9 ? -22.635 25.959 14.846 1.00 51.81 9 ASP B C 1
ATOM 1592 O O . ASP B 2 9 ? -21.936 25.819 15.869 1.00 52.25 9 ASP B O 1
ATOM 1597 N N . LYS B 2 10 ? -22.518 25.200 13.751 1.00 51.97 10 LYS B N 1
ATOM 1598 C CA . LYS B 2 10 ? -21.554 24.102 13.596 1.00 51.99 10 LYS B CA 1
ATOM 1599 C C . LYS B 2 10 ? -21.579 23.581 12.146 1.00 52.27 10 LYS B C 1
ATOM 1600 O O . LYS B 2 10 ? -21.024 22.510 11.858 1.00 52.97 10 LYS B O 1
ATOM 1606 N N . THR B 2 11 ? -22.233 24.321 11.246 1.00 51.98 11 THR B N 1
ATOM 1607 C CA . THR B 2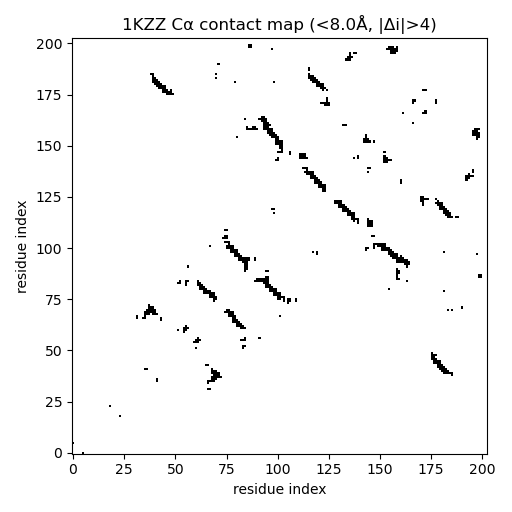 11 ? -22.323 23.915 9.839 1.00 51.67 11 THR B CA 1
ATOM 1608 C C . THR B 2 11 ? -20.975 23.424 9.315 1.00 51.40 11 THR B C 1
ATOM 1609 O O . THR B 2 11 ? -20.923 22.264 8.841 1.00 50.81 11 THR B O 1
#

InterPro domains:
  IPR001293 Zinc finger, TRAF-type [PF02176] (136-192)
  IPR001293 Zinc finger, TRAF-type [PS50145] (135-190)
  IPR001293 Zinc finger, TRAF-type [PS50145] (192-249)
  IPR001841 Zinc finger, RING-type [PS50089] (53-92)
  IPR002083 MATH/TRAF domain [PS50144] (415-560)
  IPR002083 MATH/TRAF domain [SM00061] (420-543)
  IPR008974 TRAF-like [G3DSA:2.60.210.10] (377-568)
  IPR012227 TNF receptor-associated factor TRAF, metazoa [PIRSF015614] (34-566)
  IPR013083 Zinc finger, RING/FYVE/PHD-type [G3DSA:3.30.40.10] (33-147)
  IPR013083 Zinc finger, RING/FYVE/PHD-type [G3DSA:3.30.40.10] (148-196)
  IPR013083 Zinc finger, RING/FYVE/PHD-type [G3DSA:3.30.40.10] (197-258)
  IPR017907 Zinc finger, RING-type, conserved site [PS00518] (68-77)
  IPR027128 TNF receptor-associated factor 3, C3HC3D-type RING zinc finger [cd16640] (51-92)
  IPR037304 TNF receptor-associated factor 3, MATH domain [cd03777] (378-563)
  IPR049342 TRAF1-6, MATH domain [PF21355] (438-557)
  IPR049440 TNF receptor-associated factor 3/5, RING domain [PF21363] (53-92)

Organism: Homo sapiens (NCBI:txid9606)

Nearest PDB structures (foldseek):
  1rf3-assembly1_A  TM=9.878E-01  e=1.768E-32  Homo sapiens
  1fll-assembly1_A  TM=9.795E-01  e=2.793E-31  Homo sapiens
  4gjh-assembly1_A  TM=9.775E-01  e=2.919E-26  Mus musculus
  1d0a-assembly1_A  TM=9.722E-01  e=3.870E-24  Homo sapiens
  6ku5-assembly2_B  TM=9.576E-01  e=1.721E-22  Notothenia coriiceps

Foldseek 3Di:
DVVVVVVVVVVVVVVVVVVVVVVVVVVVVCVLVVQEEAAQKHKAKFAQQVVVLVCCVVVVDQKDKGRFYYHHPQGWTKTKMKGSQFDDVQHNWAIWMWIKTFQGPRLVVYDPQDFWKKKKWWFAPDPVRPIFIDIDGDDRVDQRRGSDDDGITDTDGDRPRDTSVCVVPGRAQDNRITIMMMGTDPPVPDDD/DPPDDDDPDDD

CATH classification: 2.60.210.10

Radius of gyration: 20.44 Å; Cα contacts (8 Å, |Δi|>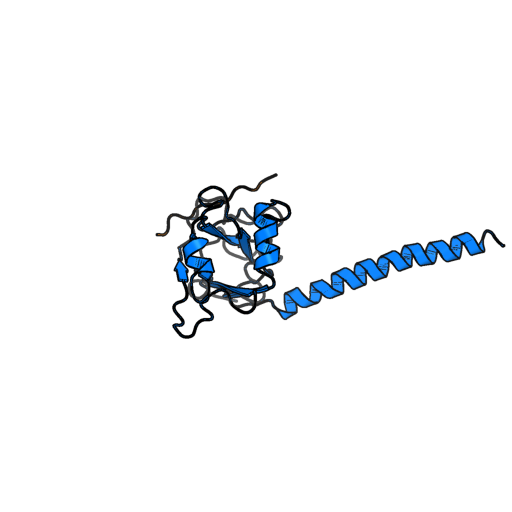4): 402; chains: 2; bounding box: 43×40×71 Å

GO terms:
  GO:0061630 ubiquitin protein ligase activity (F, IDA)
  GO:0002224 toll-like receptor signaling pathway (P, IDA)
  GO:0004842 ubiquitin-protein transferase activity (F, IDA)
  GO:0034142 toll-like receptor 4 signaling pathway (P, IDA)
  GO:0005739 mitochondrion (C, IDA)
  GO:0005768 endosome (C, IDA)
  GO:0010008 endosome membrane (C, IDA)
  GO:0032481 positive regulation of type I interferon production (P, IDA)
  GO:0005739 mitochondrion (C, IC)
  GO:0005515 protein binding (F, IPI)
  GO:0061630 ubiquitin protein ligase activity (F, EXP)
  GO:0005737 cytoplasm (C, EXP)
  GO:0030162 regulation of proteolysis (P, IMP)
  GO:0033209 tumor necrosis factor-mediated signaling pathway (P, IMP)
  GO:0006915 apoptotic process (P, TAS)
  GO:0007165 signal transduction (P, TAS)
  GO:0004842 ubiquitin-protein transferase activity (F, TAS)
  GO:0035666 TRIF-dependent toll-like receptor signaling pathway (P, TAS)
  GO:0005829 cytosol (C, TAS)
  GO:0042802 identical protein binding (F, IPI)